Protein AF-A0A2W7B6B1-F1 (afdb_monomer_lite)

Radius of gyration: 23.16 Å; chains: 1; bounding box: 54×41×72 Å

Secondary structure (DSSP, 8-state):
------SS-----TT--S-GGGSTTTHHHHHHHHHHHHHHHHHT-HHHHHHHHGGGGGSHHHHHHHHHHHTT--TTSPEEEEE-GGGTTT-SEEEETTTTEEEEETHHHH--SS-TTSTTSHHHHHHHHHHHHHHHTSSSPPSS-HHHHHHHHHTTPPPPHHHHHHHTT----EEEEETTEEEEEB---PPEEEEEEEE---B---TTSPPB-EEEEEEEES--SS-EEEE----SSSPBTTTB----SEEEEPTT--EEEEEE-B---SS----

Foldseek 3Di:
DDPPPPDADLQDAPDPPDDPVLQPPPLVVVLSVLLLVLLLVVLVDLVLLCVLQNPLSPDPLVPVSSVCSVVSRPNPFFHEYEDEPVQAPQFQWWAFLVRRYIYGHCCLRNDPPDRLNDCLGVSVRSQLNRQQSSQSVRDPHQAFRSSNSSSCVSRPFDDDPVLVVNRNHDDQWDWGADPNDTTITRGHHDKDKDKDFPFPPFDDDPPPDDGDWTKIKIFTDDALRAKDKDFADDDDPDDAVPQWDHWPRMWMRHRVGGITMDITTGDDDDDDDDD

Structure (mmCIF, N/CA/C/O backbone):
data_AF-A0A2W7B6B1-F1
#
_entry.id   AF-A0A2W7B6B1-F1
#
loop_
_atom_site.group_PDB
_atom_site.id
_atom_site.type_symbol
_atom_site.label_atom_id
_atom_site.label_alt_id
_atom_site.label_comp_id
_atom_site.label_asym_id
_atom_site.label_entity_id
_atom_site.label_seq_id
_atom_site.pdbx_PDB_ins_code
_atom_site.Cartn_x
_atom_site.Cartn_y
_atom_site.Cartn_z
_atom_site.occupancy
_atom_site.B_iso_or_equiv
_atom_site.auth_seq_id
_atom_site.auth_comp_id
_atom_site.auth_asym_id
_atom_site.auth_atom_id
_atom_site.pdbx_PDB_model_num
ATOM 1 N N . MET A 1 1 ? 9.626 -24.835 28.326 1.00 37.31 1 MET A N 1
ATOM 2 C CA . MET A 1 1 ? 9.901 -23.692 29.218 1.00 37.31 1 MET A CA 1
ATOM 3 C C . MET A 1 1 ? 8.886 -22.628 28.869 1.00 37.31 1 MET A C 1
ATOM 5 O O . MET A 1 1 ? 8.686 -22.393 27.687 1.00 37.31 1 MET A O 1
ATOM 9 N N . SER A 1 2 ? 8.142 -22.154 29.865 1.00 33.75 2 SER A N 1
ATOM 10 C CA . SER A 1 2 ? 7.010 -21.241 29.710 1.00 33.75 2 SER A CA 1
ATOM 11 C C . SER A 1 2 ? 7.492 -19.877 29.235 1.00 33.75 2 SER A C 1
ATOM 13 O O . SER A 1 2 ? 8.264 -19.229 29.943 1.00 33.75 2 SER A O 1
ATOM 15 N N . ASP A 1 3 ? 7.040 -19.458 28.061 1.00 32.81 3 ASP A N 1
ATOM 16 C CA . ASP A 1 3 ? 7.319 -18.129 27.535 1.00 32.81 3 ASP A CA 1
ATOM 17 C C . ASP A 1 3 ? 6.313 -17.138 28.133 1.00 32.81 3 ASP A C 1
ATOM 19 O O . ASP A 1 3 ? 5.189 -16.973 27.664 1.00 32.81 3 ASP A O 1
ATOM 23 N N . SER A 1 4 ? 6.686 -16.583 29.285 1.00 35.66 4 SER A N 1
ATOM 24 C CA . SER A 1 4 ? 5.900 -15.619 30.052 1.00 35.66 4 SER A CA 1
ATOM 25 C C . SER A 1 4 ? 6.414 -14.193 29.844 1.00 35.66 4 SER A C 1
ATOM 27 O O . SER A 1 4 ? 6.623 -13.464 30.814 1.00 35.66 4 SER A O 1
ATOM 29 N N . GLN A 1 5 ? 6.624 -13.785 28.592 1.00 33.25 5 GLN A N 1
ATOM 30 C CA . GLN A 1 5 ? 6.814 -12.376 28.234 1.00 33.25 5 GLN A CA 1
ATOM 31 C C . GLN A 1 5 ? 5.679 -11.873 27.343 1.00 33.25 5 GLN A C 1
ATOM 33 O O . GLN A 1 5 ? 5.887 -11.228 26.326 1.00 33.25 5 GLN A O 1
ATOM 38 N N . ASN A 1 6 ? 4.445 -12.145 27.770 1.00 38.94 6 ASN A N 1
ATOM 39 C CA . ASN A 1 6 ? 3.273 -11.439 27.278 1.00 38.94 6 ASN A CA 1
ATOM 40 C C . ASN A 1 6 ? 2.938 -10.317 28.269 1.00 38.94 6 ASN A C 1
ATOM 42 O O . ASN A 1 6 ? 2.118 -10.476 29.172 1.00 38.94 6 ASN A O 1
ATOM 46 N N . ALA A 1 7 ? 3.658 -9.204 28.155 1.00 32.34 7 ALA A N 1
ATOM 47 C CA . ALA A 1 7 ? 3.369 -7.974 28.879 1.00 32.34 7 ALA A CA 1
ATOM 48 C C . ALA A 1 7 ? 3.138 -6.860 27.848 1.00 32.34 7 ALA A C 1
ATOM 50 O O . ALA A 1 7 ? 4.051 -6.101 27.540 1.00 32.34 7 ALA A O 1
ATOM 51 N N . GLY A 1 8 ? 1.919 -6.808 27.292 1.00 30.42 8 GLY A N 1
ATOM 52 C CA . GLY A 1 8 ? 1.402 -5.627 26.584 1.00 30.42 8 GLY A CA 1
ATOM 53 C C . GLY A 1 8 ? 0.783 -5.828 25.194 1.00 30.42 8 GLY A C 1
ATOM 54 O O . GLY A 1 8 ? 0.269 -4.861 24.641 1.00 30.42 8 GLY A O 1
ATOM 55 N N . SER A 1 9 ? 0.793 -7.030 24.606 1.00 44.47 9 SER A N 1
ATOM 56 C CA . SER A 1 9 ? 0.240 -7.234 23.255 1.00 44.47 9 SER A CA 1
ATOM 57 C C . SER A 1 9 ? -1.249 -7.616 23.296 1.00 44.47 9 SER A C 1
ATOM 59 O O . SER A 1 9 ? -1.597 -8.685 23.782 1.00 44.47 9 SER A O 1
ATOM 61 N N . ASN A 1 10 ? -2.137 -6.740 22.811 1.00 49.50 10 ASN A N 1
ATOM 62 C CA . ASN A 1 10 ? -3.578 -7.023 22.668 1.00 49.50 10 ASN A CA 1
ATOM 63 C C . ASN A 1 10 ? -4.013 -7.314 21.223 1.00 49.50 10 ASN A C 1
ATOM 65 O O . ASN A 1 10 ? -5.202 -7.440 20.956 1.00 49.50 10 ASN A O 1
ATOM 69 N N . PHE A 1 11 ? -3.076 -7.487 20.290 1.00 45.59 11 PHE A N 1
ATOM 70 C CA . PHE A 1 11 ? -3.407 -8.161 19.039 1.00 45.59 11 PHE A CA 1
ATOM 71 C C . PHE A 1 11 ? -3.639 -9.643 19.342 1.00 45.59 11 PHE A C 1
ATOM 73 O O . PHE A 1 11 ? -2.692 -10.407 19.538 1.00 45.59 11 PHE A O 1
ATOM 80 N N . VAL A 1 12 ? -4.904 -10.048 19.430 1.00 44.56 12 VAL A N 1
ATOM 81 C CA . VAL A 1 12 ? -5.263 -11.459 19.588 1.00 44.56 12 VAL A CA 1
ATOM 82 C C . VAL A 1 12 ? -5.127 -12.131 18.224 1.00 44.56 12 VAL A C 1
ATOM 84 O O . VAL A 1 12 ? -5.937 -11.913 17.323 1.00 44.56 12 VAL A O 1
ATOM 87 N N . LEU A 1 13 ? -4.066 -12.922 18.067 1.00 47.12 13 LEU A N 1
ATOM 88 C CA . LEU A 1 13 ? -3.851 -13.792 16.911 1.00 47.12 13 LEU A CA 1
ATOM 89 C C . LEU A 1 13 ? -4.681 -15.066 17.085 1.00 47.12 13 LEU A C 1
ATOM 91 O O . LEU A 1 13 ? -4.160 -16.110 17.482 1.00 47.12 13 LEU A O 1
ATOM 95 N N . ASP A 1 14 ? -5.975 -14.991 16.802 1.00 42.31 14 ASP A N 1
ATOM 96 C CA . ASP A 1 14 ? -6.794 -16.196 16.717 1.00 42.31 14 ASP A CA 1
ATOM 97 C C . ASP A 1 14 ? -6.526 -16.912 15.379 1.00 42.31 14 ASP A C 1
ATOM 99 O O . ASP A 1 14 ? -6.470 -16.297 14.319 1.00 42.31 14 ASP A O 1
ATOM 103 N N . ASN A 1 15 ? -6.363 -18.239 15.414 1.00 38.75 15 ASN A N 1
ATOM 104 C CA . ASN A 1 15 ? -6.221 -19.118 14.238 1.00 38.75 15 ASN A CA 1
ATOM 105 C C . ASN A 1 15 ? -4.958 -18.970 13.359 1.00 38.75 15 ASN A C 1
ATOM 107 O O . ASN A 1 15 ? -4.999 -19.358 12.188 1.00 38.75 15 ASN A O 1
ATOM 111 N N . TYR A 1 16 ? -3.798 -18.545 13.880 1.00 42.47 16 TYR A N 1
ATOM 112 C CA . TYR A 1 16 ? -2.547 -18.860 13.171 1.00 42.47 16 TYR A CA 1
ATOM 113 C C . TYR A 1 16 ? -2.246 -20.365 13.282 1.00 42.47 16 TYR A C 1
ATOM 115 O O . TYR A 1 16 ? -1.628 -20.832 14.234 1.00 42.47 16 TYR A O 1
ATOM 123 N N . VAL A 1 17 ? -2.712 -21.138 12.298 1.00 41.91 17 VAL A N 1
ATOM 124 C CA . VAL A 1 17 ? -2.436 -22.584 12.166 1.00 41.91 17 VAL A CA 1
ATOM 125 C C . VAL A 1 17 ? -1.084 -22.858 11.485 1.00 41.91 17 VAL A C 1
ATOM 127 O O . VAL A 1 17 ? -0.709 -24.011 11.271 1.00 41.91 17 VAL A O 1
ATOM 130 N N . GLY A 1 18 ? -0.358 -21.801 11.108 1.00 47.41 18 GLY A N 1
ATOM 131 C CA . GLY A 1 18 ? 0.976 -21.893 10.530 1.00 47.41 18 GLY A CA 1
ATOM 132 C C . GLY A 1 18 ? 2.036 -22.208 11.584 1.00 47.41 18 GLY A C 1
ATOM 133 O O . GLY A 1 18 ? 1.871 -21.971 12.779 1.00 47.41 18 GLY A O 1
ATOM 134 N N . ASN A 1 19 ? 3.160 -22.762 11.143 1.00 40.09 19 ASN A N 1
ATOM 135 C CA . ASN A 1 19 ? 4.305 -22.944 12.019 1.00 40.09 19 ASN A CA 1
ATOM 136 C C . ASN A 1 19 ? 4.915 -21.569 12.318 1.00 40.09 19 ASN A C 1
ATOM 138 O O . ASN A 1 19 ? 5.349 -20.881 11.397 1.00 40.09 19 ASN A O 1
ATOM 142 N N . ALA A 1 20 ? 5.008 -21.182 13.592 1.00 40.12 20 ALA A N 1
ATOM 143 C CA . ALA A 1 20 ? 5.686 -19.945 13.977 1.00 40.12 20 ALA A CA 1
ATOM 144 C C . ALA A 1 20 ? 7.169 -19.903 13.533 1.00 40.12 20 ALA A C 1
ATOM 146 O O . ALA A 1 20 ? 7.797 -18.851 13.527 1.00 40.12 20 ALA A O 1
ATOM 147 N N . SER A 1 21 ? 7.726 -21.033 13.083 1.00 41.75 21 SER A N 1
ATOM 148 C CA . SER A 1 21 ? 9.034 -21.105 12.431 1.00 41.75 21 SER A CA 1
ATOM 149 C C . SER A 1 21 ? 9.110 -20.433 11.053 1.00 41.75 21 SER A C 1
ATOM 151 O O . SER A 1 21 ? 10.200 -20.384 10.491 1.00 41.75 21 SER A O 1
ATOM 153 N N . VAL A 1 22 ? 7.996 -19.984 10.460 1.00 45.59 22 VAL A N 1
ATOM 154 C CA . VAL A 1 22 ? 8.004 -19.229 9.190 1.00 45.59 22 VAL A CA 1
ATOM 155 C C . VAL A 1 22 ? 8.388 -17.754 9.419 1.00 45.59 22 VAL A C 1
ATOM 157 O O . VAL A 1 22 ? 8.809 -17.091 8.482 1.00 45.59 22 VAL A O 1
ATOM 160 N N . PHE A 1 23 ? 8.325 -17.258 10.662 1.00 51.28 23 PHE A N 1
ATOM 161 C CA . PHE A 1 23 ? 8.499 -15.841 11.028 1.00 51.28 23 PHE A CA 1
ATOM 162 C C . PHE A 1 23 ? 9.947 -15.369 11.251 1.00 51.28 23 PHE A C 1
ATOM 164 O O . PHE A 1 23 ? 10.163 -14.317 11.855 1.00 51.28 23 PHE A O 1
ATOM 171 N N . GLY A 1 24 ? 10.969 -16.159 10.898 1.00 49.91 24 GLY A N 1
ATOM 172 C CA . GLY A 1 24 ? 12.291 -15.944 11.503 1.00 49.91 24 GLY A CA 1
ATOM 173 C C . GLY A 1 24 ? 12.173 -15.859 13.039 1.00 49.91 24 GLY A C 1
ATOM 174 O O . GLY A 1 24 ? 11.179 -16.290 13.619 1.00 49.91 24 GLY A O 1
ATOM 175 N N . ALA A 1 25 ? 13.156 -15.309 13.741 1.00 42.41 25 ALA A N 1
ATOM 176 C CA . ALA A 1 25 ? 12.960 -14.977 15.154 1.00 42.41 25 ALA A CA 1
ATOM 177 C C . ALA A 1 25 ? 12.408 -13.543 15.264 1.00 42.41 25 ALA A C 1
ATOM 179 O O . ALA A 1 25 ? 13.008 -12.631 14.706 1.00 42.41 25 ALA A O 1
ATOM 180 N N . ASN A 1 26 ? 11.317 -13.345 16.014 1.00 53.81 26 ASN A N 1
ATOM 181 C CA . ASN A 1 26 ? 10.808 -12.047 16.502 1.00 53.81 26 ASN A CA 1
ATOM 182 C C . ASN A 1 26 ? 10.158 -11.060 15.504 1.00 53.81 26 ASN A C 1
ATOM 184 O O . ASN A 1 26 ? 9.777 -9.973 15.927 1.00 53.81 26 ASN A O 1
ATOM 188 N N . GLN A 1 27 ? 9.918 -11.421 14.238 1.00 67.31 27 GLN A N 1
ATOM 189 C CA . GLN A 1 27 ? 9.340 -10.479 13.260 1.00 67.31 27 GLN A CA 1
ATOM 190 C C . GLN A 1 27 ? 7.953 -9.942 13.644 1.00 67.31 27 GLN A C 1
ATOM 192 O O . GLN A 1 27 ? 7.670 -8.764 13.452 1.00 67.31 27 GLN A O 1
ATOM 197 N N . LEU A 1 28 ? 7.075 -10.786 14.190 1.00 69.00 28 LEU A N 1
ATOM 198 C CA . LEU A 1 28 ? 5.710 -10.371 14.513 1.00 69.00 28 LEU A CA 1
ATOM 199 C C . LEU A 1 28 ? 5.649 -9.365 15.680 1.00 69.00 28 LEU A C 1
ATOM 201 O O . LEU A 1 28 ? 5.042 -8.313 15.498 1.00 69.00 28 LEU A O 1
ATOM 205 N N . PRO A 1 29 ? 6.310 -9.601 16.831 1.00 70.25 29 PRO A N 1
ATOM 206 C CA . PRO A 1 29 ? 6.452 -8.583 17.874 1.00 70.25 29 PRO A CA 1
ATOM 207 C C . PRO A 1 29 ? 6.991 -7.234 17.377 1.00 70.25 29 PRO A C 1
ATOM 209 O O . PRO A 1 29 ? 6.455 -6.199 17.769 1.00 70.25 29 PRO A O 1
ATOM 212 N N . ASP A 1 30 ? 7.993 -7.234 16.493 1.00 75.19 30 ASP A N 1
ATOM 213 C CA . ASP A 1 30 ? 8.596 -6.001 15.968 1.00 75.19 30 ASP A CA 1
ATOM 214 C C . ASP A 1 30 ? 7.601 -5.196 15.113 1.00 75.19 30 ASP A C 1
ATOM 216 O O . ASP A 1 30 ? 7.463 -3.982 15.290 1.00 75.19 30 ASP A O 1
ATOM 220 N N . ILE A 1 31 ? 6.837 -5.872 14.245 1.00 78.44 31 ILE A N 1
ATOM 221 C CA . ILE A 1 31 ? 5.771 -5.249 13.441 1.00 78.44 31 ILE A CA 1
ATOM 222 C C . ILE A 1 31 ? 4.719 -4.622 14.351 1.00 78.44 31 ILE A C 1
ATOM 224 O O . ILE A 1 31 ? 4.367 -3.456 14.178 1.00 78.44 31 ILE A O 1
ATOM 228 N N . LEU A 1 32 ? 4.211 -5.387 15.321 1.00 80.25 32 LEU A N 1
ATOM 229 C CA . LEU A 1 32 ? 3.142 -4.916 16.198 1.00 80.25 32 LEU A CA 1
ATOM 230 C C . LEU A 1 32 ? 3.615 -3.749 17.070 1.00 80.25 32 LEU A C 1
ATOM 232 O O . LEU A 1 32 ? 2.873 -2.784 17.243 1.00 80.25 32 LEU A O 1
ATOM 236 N N . GLY A 1 33 ? 4.860 -3.791 17.555 1.00 83.06 33 GLY A N 1
ATOM 237 C CA . GLY A 1 33 ? 5.473 -2.687 18.289 1.00 83.06 33 GLY A CA 1
ATOM 238 C C . GLY A 1 33 ? 5.590 -1.415 17.446 1.00 83.06 33 GLY A C 1
ATOM 239 O O . GLY A 1 33 ? 5.272 -0.322 17.925 1.00 83.06 33 GLY A O 1
ATOM 240 N N . LEU A 1 34 ? 5.976 -1.536 16.171 1.00 86.88 34 LEU A N 1
ATOM 241 C CA . LEU A 1 34 ? 5.996 -0.393 15.261 1.00 86.88 34 LEU A CA 1
ATOM 242 C C . LEU A 1 34 ? 4.588 0.150 14.995 1.00 86.88 34 LEU A C 1
ATOM 244 O O . LEU A 1 34 ? 4.392 1.362 15.084 1.00 86.88 34 LEU A O 1
ATOM 248 N N . VAL A 1 35 ? 3.613 -0.715 14.698 1.00 91.44 35 VAL A N 1
ATOM 249 C CA . VAL A 1 35 ? 2.216 -0.309 14.468 1.00 91.44 35 VAL A CA 1
ATOM 250 C C . VAL A 1 35 ? 1.688 0.450 15.682 1.00 91.44 35 VAL A C 1
ATOM 252 O O . VAL A 1 35 ? 1.210 1.569 15.537 1.00 91.44 35 VAL A O 1
ATOM 255 N N . GLN A 1 36 ? 1.865 -0.083 16.891 1.00 91.81 36 GLN A N 1
ATOM 256 C CA . GLN A 1 36 ? 1.482 0.594 18.133 1.00 91.81 36 GLN A CA 1
ATOM 257 C C . GLN A 1 36 ? 2.154 1.965 18.277 1.00 91.81 36 GLN A C 1
ATOM 259 O O . GLN A 1 36 ? 1.480 2.959 18.550 1.00 91.81 36 GLN A O 1
ATOM 264 N N . SER A 1 37 ? 3.463 2.057 18.023 1.00 92.94 37 SER A N 1
ATOM 265 C CA . SER A 1 37 ? 4.177 3.339 18.051 1.00 92.94 37 SER A CA 1
ATOM 266 C C . SER A 1 37 ? 3.603 4.342 17.046 1.00 92.94 37 SER A C 1
ATOM 268 O O . SER A 1 37 ? 3.430 5.520 17.365 1.00 92.94 37 SER A O 1
ATOM 270 N N . LYS A 1 38 ? 3.267 3.882 15.838 1.00 94.94 38 LYS A N 1
ATOM 271 C CA . LYS A 1 38 ? 2.667 4.697 14.779 1.00 94.94 38 LYS A CA 1
ATOM 272 C C . LYS A 1 38 ? 1.253 5.157 15.125 1.00 94.94 38 LYS A C 1
ATOM 274 O O . LYS A 1 38 ? 0.958 6.338 14.963 1.00 94.94 38 LYS A O 1
ATOM 279 N N . LEU A 1 39 ? 0.415 4.278 15.668 1.00 96.50 39 LEU A N 1
ATOM 280 C CA . LEU A 1 39 ? -0.932 4.620 16.130 1.00 96.50 39 LEU A CA 1
ATOM 281 C C . LEU A 1 39 ? -0.897 5.604 17.309 1.00 96.50 39 LEU A C 1
ATOM 283 O O . LEU A 1 39 ? -1.674 6.556 17.331 1.00 96.50 39 LEU A O 1
ATOM 287 N N . GLN A 1 40 ? 0.042 5.448 18.248 1.00 95.75 40 GLN A N 1
ATOM 288 C CA . GLN A 1 40 ? 0.247 6.408 19.340 1.00 95.75 40 GLN A CA 1
ATOM 289 C C . GLN A 1 40 ? 0.678 7.786 18.824 1.00 95.75 40 GLN A C 1
ATOM 291 O O . GLN A 1 40 ? 0.158 8.806 19.277 1.00 95.75 40 GLN A O 1
ATOM 296 N N . GLN A 1 41 ? 1.597 7.832 17.853 1.00 94.31 41 GLN A N 1
ATOM 297 C CA . GLN A 1 41 ? 1.994 9.082 17.193 1.00 94.31 41 GLN A CA 1
ATOM 298 C C . GLN A 1 41 ? 0.809 9.730 16.465 1.00 94.31 41 GLN A C 1
ATOM 300 O O . GLN A 1 41 ? 0.589 10.932 16.605 1.00 94.31 41 GLN A O 1
ATOM 305 N N . ALA A 1 42 ? 0.016 8.938 15.737 1.00 96.38 42 ALA A N 1
ATOM 306 C CA . ALA A 1 42 ? -1.182 9.412 15.054 1.00 96.38 42 ALA A CA 1
ATOM 307 C C . ALA A 1 42 ? -2.194 9.991 16.049 1.00 96.38 42 ALA A C 1
ATOM 309 O O . ALA A 1 42 ? -2.712 11.084 15.833 1.00 96.38 42 ALA A O 1
ATOM 310 N N . ALA A 1 43 ? -2.435 9.306 17.171 1.00 96.38 43 ALA A N 1
ATOM 311 C CA . ALA A 1 43 ? -3.383 9.722 18.202 1.00 96.38 43 ALA A CA 1
ATOM 312 C C . ALA A 1 43 ? -3.092 11.127 18.756 1.00 96.38 43 ALA A C 1
ATOM 314 O O . ALA A 1 43 ? -4.028 11.883 19.041 1.00 96.38 43 ALA A O 1
ATOM 315 N N . ALA A 1 44 ? -1.818 11.523 18.809 1.00 93.56 44 ALA A N 1
ATOM 316 C CA . ALA A 1 44 ? -1.390 12.864 19.199 1.00 93.56 44 ALA A CA 1
ATOM 317 C C . ALA A 1 44 ? -1.698 13.963 18.155 1.00 93.56 44 ALA A C 1
ATOM 319 O O . ALA A 1 44 ? -1.554 15.144 18.467 1.00 93.56 44 ALA A O 1
ATOM 320 N N . SER A 1 45 ? -2.155 13.607 16.950 1.00 95.00 45 SER A N 1
ATOM 321 C CA . SER A 1 45 ? -2.453 14.521 15.840 1.00 95.00 45 SER A CA 1
ATOM 322 C C . SER A 1 45 ? -3.952 14.531 15.491 1.00 95.00 45 SER A C 1
ATOM 324 O O . SER A 1 45 ? -4.399 13.729 14.671 1.00 95.00 45 SER A O 1
ATOM 326 N N . PRO A 1 46 ? -4.770 15.429 16.080 1.00 94.12 46 PRO A N 1
ATOM 327 C CA . PRO A 1 46 ? -6.185 15.558 15.717 1.00 94.12 46 PRO A CA 1
ATOM 328 C C . PRO A 1 46 ? -6.400 15.859 14.227 1.00 94.12 46 PRO A C 1
ATOM 330 O O . PRO A 1 46 ? -7.332 15.336 13.621 1.00 94.12 46 PRO A O 1
ATOM 333 N N . ASP A 1 47 ? -5.510 16.661 13.636 1.00 95.31 47 ASP A N 1
ATOM 334 C CA . ASP A 1 47 ? -5.590 17.082 12.235 1.00 95.31 47 ASP A CA 1
ATOM 335 C C . ASP A 1 47 ? -5.453 15.904 11.266 1.00 95.31 47 ASP A C 1
ATOM 337 O O . ASP A 1 47 ? -5.988 15.953 10.160 1.00 95.31 47 ASP A O 1
ATOM 341 N N . LEU A 1 48 ? -4.758 14.831 11.662 1.00 96.06 48 LEU A N 1
ATOM 342 C CA . LEU A 1 48 ? -4.672 13.609 10.863 1.00 96.06 48 LEU A CA 1
ATOM 343 C C . LEU A 1 48 ? -6.047 12.950 10.746 1.00 96.06 48 LEU A C 1
ATOM 345 O O . LEU A 1 48 ? -6.509 12.682 9.643 1.00 96.06 48 LEU A O 1
ATOM 349 N N . PHE A 1 49 ? -6.737 12.762 11.870 1.00 96.56 49 PHE A N 1
ATOM 350 C CA . PHE A 1 49 ? -8.072 12.164 11.880 1.00 96.56 49 PHE A CA 1
ATOM 351 C C . PHE A 1 49 ? -9.086 13.046 11.154 1.00 96.56 49 PHE A C 1
ATOM 353 O O . PHE A 1 49 ? -9.922 12.522 10.430 1.00 96.56 49 PHE A O 1
ATOM 360 N N . ALA A 1 50 ? -8.998 14.371 11.297 1.00 96.00 50 ALA A N 1
ATOM 361 C CA . ALA A 1 50 ? -9.866 15.297 10.569 1.00 96.00 50 ALA A CA 1
ATOM 362 C C . ALA A 1 50 ? -9.639 15.247 9.048 1.00 96.00 50 ALA A C 1
ATOM 364 O O . ALA A 1 50 ? -10.589 15.392 8.284 1.00 96.00 50 ALA A O 1
ATOM 365 N N . GLN A 1 51 ? -8.400 15.028 8.593 1.00 95.06 51 GLN A N 1
ATOM 366 C CA . GLN A 1 51 ? -8.112 14.839 7.169 1.00 95.06 51 GLN A CA 1
ATOM 367 C C . GLN A 1 51 ? -8.701 13.536 6.633 1.00 95.06 51 GLN A C 1
ATOM 369 O O . GLN A 1 51 ? -9.279 13.555 5.550 1.00 95.06 51 GLN A O 1
ATOM 374 N N . VAL A 1 52 ? -8.561 12.443 7.385 1.00 95.19 52 VAL A N 1
ATOM 375 C CA . VAL A 1 52 ? -9.009 11.110 6.964 1.00 95.19 52 VAL A CA 1
ATOM 376 C C . VAL A 1 52 ? -10.532 10.984 7.050 1.00 95.19 52 VAL A C 1
ATOM 378 O O . VAL A 1 52 ? -11.176 10.647 6.069 1.00 95.19 52 VAL A O 1
ATOM 381 N N . PHE A 1 53 ? -11.122 11.330 8.195 1.00 95.31 53 PHE A N 1
ATOM 382 C CA . PHE A 1 53 ? -12.527 11.049 8.512 1.00 95.31 53 PHE A CA 1
ATOM 383 C C . PHE A 1 53 ? -13.452 12.276 8.456 1.00 95.31 53 PHE A C 1
ATOM 385 O O . PHE A 1 53 ? -14.651 12.172 8.734 1.00 95.31 53 PHE A O 1
ATOM 392 N N . GLY A 1 54 ? -12.921 13.470 8.176 1.00 94.31 54 GLY A N 1
ATOM 393 C CA . GLY A 1 54 ? -13.696 14.711 8.215 1.00 94.31 54 GLY A CA 1
ATOM 394 C C . GLY A 1 54 ? -14.340 14.948 9.585 1.00 94.31 54 GLY A C 1
ATOM 395 O O . GLY A 1 54 ? -13.693 14.832 10.628 1.00 94.31 54 GLY A O 1
ATOM 396 N N . ASP A 1 55 ? -15.641 15.245 9.595 1.00 93.25 55 ASP A N 1
ATOM 397 C CA . ASP A 1 55 ? -16.396 15.510 10.826 1.00 93.25 55 ASP A CA 1
ATOM 398 C C . ASP A 1 55 ? -16.473 14.290 11.762 1.00 93.25 55 ASP A C 1
ATOM 400 O O . ASP A 1 55 ? -16.572 14.466 12.983 1.00 93.25 55 ASP A O 1
ATOM 404 N N . LYS A 1 56 ? -16.362 13.059 11.230 1.00 94.44 56 LYS A N 1
ATOM 405 C CA . LYS A 1 56 ? -16.391 11.826 12.038 1.00 94.44 56 LYS A CA 1
ATOM 406 C C . LYS A 1 56 ? -15.208 11.741 13.010 1.00 94.44 56 LYS A C 1
ATOM 408 O O . LYS A 1 56 ? -15.321 11.105 14.060 1.00 94.44 56 LYS A O 1
ATOM 413 N N . ALA A 1 57 ? -14.124 12.479 12.750 1.00 95.12 57 ALA A N 1
ATOM 414 C CA . ALA A 1 57 ? -12.995 12.630 13.668 1.00 95.12 57 ALA A CA 1
ATOM 415 C C . ALA A 1 57 ? -13.392 13.187 15.050 1.00 95.12 57 ALA A C 1
ATOM 417 O O . ALA A 1 57 ? -12.684 12.981 16.038 1.00 95.12 57 ALA A O 1
ATOM 418 N N . ASN A 1 58 ? -14.526 13.890 15.140 1.00 94.25 58 ASN A N 1
ATOM 419 C CA . ASN A 1 58 ? -15.026 14.494 16.376 1.00 94.25 58 ASN A CA 1
ATOM 420 C C . ASN A 1 58 ? -16.002 13.594 17.150 1.00 94.25 58 ASN A C 1
ATOM 422 O O . ASN A 1 58 ? -16.496 13.998 18.205 1.00 94.25 58 ASN A O 1
ATOM 426 N N . THR A 1 59 ? -16.296 12.388 16.658 1.00 96.06 59 THR A N 1
ATOM 427 C CA . THR A 1 59 ? -17.154 11.437 17.376 1.00 96.06 59 THR A CA 1
ATOM 428 C C . THR A 1 59 ? -16.519 11.023 18.706 1.00 96.06 59 THR A C 1
ATOM 430 O O . THR A 1 59 ? -15.295 10.960 18.850 1.00 96.06 59 THR A O 1
ATOM 433 N N . ALA A 1 60 ? -17.357 10.719 19.702 1.00 95.88 60 ALA A N 1
ATOM 434 C CA . ALA A 1 60 ? -16.888 10.284 21.020 1.00 95.88 60 ALA A CA 1
ATOM 435 C C . ALA A 1 60 ? -15.998 9.031 20.936 1.00 95.88 60 ALA A C 1
ATOM 437 O O . ALA A 1 60 ? -15.081 8.872 21.736 1.00 95.88 60 ALA A O 1
ATOM 438 N N . GLU A 1 61 ? -16.251 8.181 19.944 1.00 95.12 61 GLU A N 1
ATOM 439 C CA . GLU A 1 61 ? -15.506 6.957 19.683 1.00 95.12 61 GLU A CA 1
ATOM 440 C C . GLU A 1 61 ? -14.075 7.225 19.203 1.00 95.12 61 GLU A C 1
ATOM 442 O O . GLU A 1 61 ? -13.140 6.745 19.845 1.00 95.12 61 GLU A O 1
ATOM 447 N N . ILE A 1 62 ? -13.870 8.074 18.181 1.00 95.38 62 ILE A N 1
ATOM 448 C CA . ILE A 1 62 ? -12.515 8.489 17.767 1.00 95.38 62 ILE A CA 1
ATOM 449 C C . ILE A 1 62 ? -11.779 9.168 18.926 1.00 95.38 62 ILE A C 1
ATOM 451 O O . ILE A 1 62 ? -10.604 8.892 19.169 1.00 95.38 62 ILE A O 1
ATOM 455 N N . GLN A 1 63 ? -12.447 10.051 19.672 1.00 95.81 63 GLN A N 1
ATOM 456 C CA . GLN A 1 63 ? -11.807 10.775 20.776 1.00 95.81 63 GLN A CA 1
ATOM 457 C C . GLN A 1 63 ? -11.404 9.839 21.930 1.00 95.81 63 GLN A C 1
ATOM 459 O O . GLN A 1 63 ? -10.327 10.009 22.510 1.00 95.81 63 GLN A O 1
ATOM 464 N N . ALA A 1 64 ? -12.221 8.827 22.237 1.00 96.12 64 ALA A N 1
ATOM 465 C CA . ALA A 1 64 ? -11.885 7.793 23.212 1.00 96.12 64 ALA A CA 1
ATOM 466 C C . ALA A 1 64 ? -10.700 6.939 22.737 1.00 96.12 64 ALA A C 1
ATOM 468 O O . ALA A 1 64 ? -9.729 6.794 23.483 1.00 96.12 64 ALA A O 1
ATOM 469 N N . MET A 1 65 ? -10.738 6.473 21.484 1.00 95.75 65 MET A N 1
ATOM 470 C CA . MET A 1 65 ? -9.674 5.669 20.877 1.00 95.75 65 MET A CA 1
ATOM 471 C C . MET A 1 65 ? -8.335 6.410 20.901 1.00 95.75 65 MET A C 1
ATOM 473 O O . MET A 1 65 ? -7.327 5.901 21.386 1.00 95.75 65 MET A O 1
ATOM 477 N N . ARG A 1 66 ? -8.331 7.677 20.472 1.00 96.25 66 ARG A N 1
ATOM 478 C CA . ARG A 1 66 ? -7.136 8.529 20.505 1.00 96.25 66 ARG A CA 1
ATOM 479 C C . ARG A 1 66 ? -6.613 8.735 21.923 1.00 96.25 66 ARG A C 1
ATOM 481 O O . ARG A 1 66 ? -5.401 8.726 22.132 1.00 96.25 66 ARG A O 1
ATOM 488 N N . SER A 1 67 ? -7.496 8.907 22.904 1.00 96.44 67 SER A N 1
ATOM 489 C CA . SER A 1 67 ? -7.090 9.058 24.308 1.00 96.44 67 SER A CA 1
ATOM 490 C C . SER A 1 67 ? -6.405 7.794 24.840 1.00 96.44 67 SER A C 1
ATOM 492 O O . SER A 1 67 ? -5.395 7.901 25.532 1.00 96.44 67 SER A O 1
ATOM 494 N N . GLN A 1 68 ? -6.907 6.610 24.475 1.00 95.00 68 GLN A N 1
ATOM 495 C CA . GLN A 1 68 ? -6.333 5.308 24.836 1.00 95.00 68 GLN A CA 1
ATOM 496 C C . GLN A 1 68 ? -4.981 5.076 24.150 1.00 95.00 68 GLN A C 1
ATOM 498 O O . GLN A 1 68 ? -3.971 4.857 24.822 1.00 95.00 68 GLN A O 1
ATOM 503 N N . TRP A 1 69 ? -4.918 5.247 22.828 1.00 95.38 69 TRP A N 1
ATOM 504 C CA . TRP A 1 69 ? -3.686 5.051 22.059 1.00 95.38 69 TRP A CA 1
ATOM 505 C C . TRP A 1 69 ? -2.579 6.016 22.492 1.00 95.38 69 TRP A C 1
ATOM 507 O O . TRP A 1 69 ? -1.415 5.628 22.561 1.00 95.38 69 TRP A O 1
ATOM 517 N N . SER A 1 70 ? -2.928 7.254 22.865 1.00 95.38 70 SER A N 1
ATOM 518 C CA . SER A 1 70 ? -1.962 8.250 23.357 1.00 95.38 70 SER A CA 1
ATOM 519 C C . SER A 1 70 ? -1.224 7.790 24.617 1.00 95.38 70 SER A C 1
ATOM 521 O O . SER A 1 70 ? -0.061 8.147 24.807 1.00 95.38 70 SER A O 1
ATOM 523 N N . VAL A 1 71 ? -1.863 6.973 25.460 1.00 93.62 71 VAL A N 1
ATOM 524 C CA . VAL A 1 71 ? -1.261 6.413 26.684 1.00 93.62 71 VAL A CA 1
ATOM 525 C C . VAL A 1 71 ? -0.764 4.974 26.510 1.00 93.62 71 VAL A C 1
ATOM 527 O O . VAL A 1 71 ? -0.348 4.354 27.487 1.00 93.62 71 VAL A O 1
ATOM 530 N N . GLY A 1 72 ? -0.767 4.453 25.280 1.00 90.31 72 GLY A N 1
ATOM 531 C CA . GLY A 1 72 ? -0.307 3.102 24.960 1.00 90.31 72 GLY A CA 1
ATOM 532 C C . GLY A 1 72 ? -1.310 1.994 25.293 1.00 90.31 72 GLY A C 1
ATOM 533 O O . GLY A 1 72 ? -0.918 0.831 25.369 1.00 90.31 72 GLY A O 1
ATOM 534 N N . ASP A 1 73 ? -2.585 2.328 25.508 1.00 90.81 73 ASP A N 1
ATOM 535 C CA . ASP A 1 73 ? -3.650 1.329 25.586 1.00 90.81 73 ASP A CA 1
ATOM 536 C C . ASP A 1 73 ? -4.162 1.023 24.177 1.00 90.81 73 ASP A C 1
ATOM 538 O O . ASP A 1 73 ? -4.739 1.883 23.519 1.00 90.81 73 ASP A O 1
ATOM 542 N N . PHE A 1 74 ? -3.930 -0.211 23.732 1.00 91.06 74 PHE A N 1
ATOM 543 C CA . PHE A 1 74 ? -4.349 -0.735 22.431 1.00 91.06 74 PHE A CA 1
ATOM 544 C C . PHE A 1 74 ? -5.266 -1.959 22.571 1.00 91.06 74 PHE A C 1
ATOM 546 O O . PHE A 1 74 ? -5.353 -2.777 21.658 1.00 91.06 74 PHE A O 1
ATOM 553 N N . SER A 1 75 ? -5.919 -2.136 23.727 1.00 87.12 75 SER A N 1
ATOM 554 C CA . SER A 1 75 ? -6.860 -3.244 23.985 1.00 87.12 75 SER A CA 1
ATOM 555 C C . SER A 1 75 ? -8.085 -3.288 23.071 1.00 87.12 75 SER A C 1
ATOM 557 O O . SER A 1 75 ? -8.828 -4.264 23.074 1.00 87.12 75 SER A O 1
ATOM 559 N N . GLN A 1 76 ? -8.281 -2.238 22.290 1.00 88.44 76 GLN A N 1
ATOM 560 C CA . GLN A 1 76 ? -9.429 -2.000 21.441 1.00 88.44 76 GLN A CA 1
ATOM 561 C C . GLN A 1 76 ? -9.181 -2.438 19.997 1.00 88.44 76 GLN A C 1
ATOM 563 O O . GLN A 1 76 ? -10.148 -2.522 19.252 1.00 88.44 76 GLN A O 1
ATOM 568 N N . LEU A 1 77 ? -7.924 -2.681 19.599 1.00 88.94 77 LEU A N 1
ATOM 569 C CA . LEU A 1 77 ? -7.571 -3.021 18.218 1.00 88.94 77 LEU A CA 1
ATOM 570 C C . LEU A 1 77 ? -8.272 -4.307 17.739 1.00 88.94 77 LEU A C 1
ATOM 572 O O . LEU A 1 77 ? -8.530 -5.200 18.552 1.00 88.94 77 LEU A O 1
ATOM 576 N N . PRO A 1 78 ? -8.574 -4.416 16.431 1.00 88.56 78 PRO A N 1
ATOM 577 C CA . PRO A 1 78 ? -9.269 -5.573 15.879 1.00 88.56 78 PRO A CA 1
ATOM 578 C C . PRO A 1 78 ? -8.427 -6.851 15.970 1.00 88.56 78 PRO A C 1
ATOM 580 O O . PRO A 1 78 ? -7.194 -6.821 16.051 1.00 88.56 78 PRO A O 1
ATOM 583 N N . SER A 1 79 ? -9.101 -8.001 15.906 1.00 85.50 79 SER A N 1
ATOM 584 C CA . SER A 1 79 ? -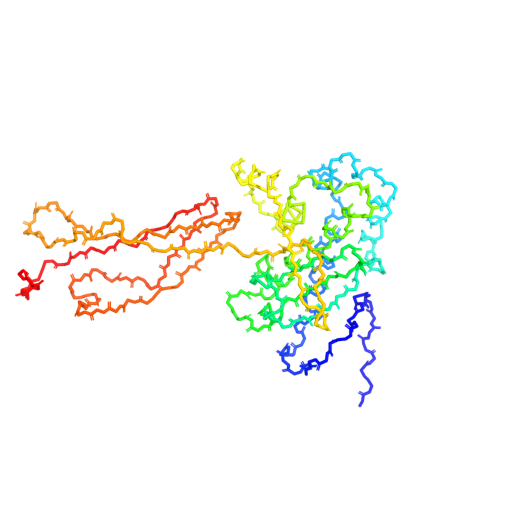8.431 -9.294 15.755 1.00 85.50 79 SER A CA 1
ATOM 585 C C . SER A 1 79 ? -7.708 -9.364 14.411 1.00 85.50 79 SER A C 1
ATOM 587 O O . SER A 1 79 ? -8.234 -8.903 13.396 1.00 85.50 79 SER A O 1
ATOM 589 N N . ILE A 1 80 ? -6.529 -9.992 14.395 1.00 85.50 80 ILE A N 1
ATOM 590 C CA . ILE A 1 80 ? -5.778 -10.249 13.162 1.00 85.50 80 ILE A CA 1
ATOM 591 C C . ILE A 1 80 ? -5.791 -11.744 12.863 1.00 85.50 80 ILE A C 1
ATOM 593 O O . ILE A 1 80 ? -5.455 -12.557 13.724 1.00 85.50 80 ILE A O 1
ATOM 597 N N . GLN A 1 81 ? -6.086 -12.100 11.616 1.00 86.12 81 GLN A N 1
ATOM 598 C CA . GLN A 1 81 ? -5.891 -13.447 11.087 1.00 86.12 81 GLN A CA 1
ATOM 599 C C . GLN A 1 81 ? -4.968 -13.418 9.873 1.00 86.12 81 GLN A C 1
ATOM 601 O O . GLN A 1 81 ? -5.007 -12.501 9.064 1.00 86.12 81 GLN A O 1
ATOM 606 N N . ILE A 1 82 ? -4.146 -14.451 9.714 1.00 84.19 82 ILE A N 1
ATOM 607 C CA . ILE A 1 82 ? -3.286 -14.602 8.537 1.00 84.19 82 ILE A CA 1
ATOM 608 C C . ILE A 1 82 ? -3.906 -15.660 7.631 1.00 84.19 82 ILE A C 1
ATOM 610 O O . ILE A 1 82 ? -4.164 -16.776 8.087 1.00 84.19 82 ILE A O 1
ATOM 614 N N . LEU A 1 83 ? -4.100 -15.344 6.351 1.00 85.38 83 LEU A N 1
ATOM 615 C CA . LEU A 1 83 ? -4.552 -16.315 5.350 1.00 85.38 83 LEU A CA 1
ATOM 616 C C . LEU A 1 83 ? -3.500 -16.499 4.258 1.00 85.38 83 LEU A C 1
ATOM 618 O O . LEU A 1 83 ? -2.603 -15.678 4.066 1.00 85.38 83 LEU A O 1
ATOM 622 N N . SER A 1 84 ? -3.629 -17.593 3.508 1.00 86.25 84 SER A N 1
ATOM 623 C CA . SER A 1 84 ? -2.814 -17.795 2.314 1.00 86.25 84 SER A CA 1
ATOM 624 C C . SER A 1 84 ? -3.093 -16.707 1.286 1.00 86.25 84 SER A C 1
ATOM 626 O O . SER A 1 84 ? -4.254 -16.394 1.038 1.00 86.25 84 SER A O 1
ATOM 628 N N . ALA A 1 85 ? -2.058 -16.205 0.616 1.00 86.44 85 ALA A N 1
ATOM 629 C CA . ALA A 1 85 ? -2.199 -15.244 -0.480 1.00 86.44 85 ALA A CA 1
ATOM 630 C C . ALA A 1 85 ? -3.169 -15.686 -1.593 1.00 86.44 85 ALA A C 1
ATOM 632 O O . ALA A 1 85 ? -3.805 -14.853 -2.234 1.00 86.44 85 ALA A O 1
ATOM 633 N N . ALA A 1 86 ? -3.342 -16.999 -1.787 1.00 89.56 86 ALA A N 1
ATOM 634 C CA . ALA A 1 86 ? -4.329 -17.551 -2.716 1.00 89.56 86 ALA A CA 1
ATOM 635 C C . ALA A 1 86 ? -5.781 -17.154 -2.373 1.00 89.56 86 ALA A C 1
ATOM 637 O O . ALA A 1 86 ? -6.645 -17.179 -3.244 1.00 89.56 86 ALA A O 1
ATOM 638 N N . ASN A 1 87 ? -6.041 -16.761 -1.123 1.00 91.19 87 ASN A N 1
ATOM 639 C CA . ASN A 1 87 ? -7.348 -16.335 -0.634 1.00 91.19 87 ASN A CA 1
ATOM 640 C C . ASN A 1 87 ? -7.565 -14.813 -0.706 1.00 91.19 87 ASN A C 1
ATOM 642 O O . ASN A 1 87 ? -8.631 -14.364 -0.294 1.00 91.19 87 ASN A O 1
ATOM 646 N N . PHE A 1 88 ? -6.585 -14.039 -1.192 1.00 87.19 88 PHE A N 1
ATOM 647 C CA . PHE A 1 88 ? -6.584 -12.569 -1.137 1.00 87.19 88 PHE A CA 1
ATOM 648 C C . PHE A 1 88 ? -6.792 -11.861 -2.479 1.00 87.19 88 PHE A C 1
ATOM 650 O O . PHE A 1 88 ? -6.757 -10.640 -2.521 1.00 87.19 88 PHE A O 1
ATOM 657 N N . ASN A 1 89 ? -6.972 -12.579 -3.591 1.00 83.88 89 ASN A N 1
ATOM 658 C CA . ASN A 1 89 ? -7.148 -11.951 -4.911 1.00 83.88 89 ASN A CA 1
ATOM 659 C C . ASN A 1 89 ? -6.090 -10.856 -5.227 1.00 83.88 89 ASN A C 1
ATOM 661 O O . ASN A 1 89 ? -6.407 -9.816 -5.796 1.00 83.88 89 ASN A O 1
ATOM 665 N N . ASN A 1 90 ? -4.824 -11.108 -4.863 1.00 83.44 90 ASN A N 1
ATOM 666 C CA . ASN A 1 90 ? -3.660 -10.204 -4.961 1.00 83.44 90 ASN A CA 1
ATOM 667 C C . ASN A 1 90 ? -3.562 -9.060 -3.931 1.00 83.44 90 ASN A C 1
ATOM 669 O O . ASN A 1 90 ? -2.577 -8.322 -3.968 1.00 83.44 90 ASN A O 1
ATOM 673 N N . ALA A 1 91 ? -4.502 -8.934 -2.995 1.00 90.12 91 ALA A N 1
ATOM 674 C CA . ALA A 1 91 ? -4.365 -8.023 -1.863 1.00 90.12 91 ALA A CA 1
ATOM 675 C C . ALA A 1 91 ? -3.327 -8.520 -0.837 1.00 90.12 91 ALA A C 1
ATOM 677 O O . ALA A 1 91 ? -2.985 -9.709 -0.759 1.00 90.12 91 ALA A O 1
ATOM 678 N N . LEU A 1 92 ? -2.799 -7.585 -0.052 1.00 89.38 92 LEU A N 1
ATOM 679 C CA . LEU A 1 92 ? -1.858 -7.846 1.034 1.00 89.38 92 LEU A CA 1
ATOM 680 C C . LEU A 1 92 ? -2.527 -7.794 2.406 1.00 89.38 92 LEU A C 1
ATOM 682 O O . LEU A 1 92 ? -2.131 -8.549 3.296 1.00 89.38 92 LEU A O 1
ATOM 686 N N . GLY A 1 93 ? -3.532 -6.942 2.560 1.00 92.69 93 GLY A N 1
ATOM 687 C CA . GLY A 1 93 ? -4.399 -6.859 3.726 1.00 92.69 93 GLY A CA 1
ATOM 688 C C . GLY A 1 93 ? -5.854 -6.854 3.303 1.00 92.69 93 GLY A C 1
ATOM 689 O O . GLY A 1 93 ? -6.157 -6.741 2.113 1.00 92.69 93 GLY A O 1
ATOM 690 N N . ALA A 1 94 ? -6.729 -7.069 4.276 1.00 95.44 94 ALA A N 1
ATOM 691 C CA . ALA A 1 94 ? -8.142 -6.816 4.110 1.00 95.44 94 ALA A CA 1
ATOM 692 C C . ALA A 1 94 ? -8.847 -6.604 5.455 1.00 95.44 94 ALA A C 1
ATOM 694 O O . ALA A 1 94 ? -8.610 -7.367 6.396 1.00 95.44 94 ALA A O 1
ATOM 695 N N . TYR A 1 95 ? -9.784 -5.666 5.527 1.00 96.75 95 TYR A N 1
ATOM 696 C CA . TYR A 1 95 ? -10.659 -5.460 6.675 1.00 96.75 95 TYR A CA 1
ATOM 697 C C . TYR A 1 95 ? -12.068 -5.968 6.373 1.00 96.75 95 TYR A C 1
ATOM 699 O O . TYR A 1 95 ? -12.693 -5.588 5.386 1.00 96.75 95 TYR A O 1
ATOM 707 N N . ALA A 1 96 ? -12.598 -6.829 7.245 1.00 96.25 96 ALA A N 1
ATOM 708 C CA . ALA A 1 96 ? -13.966 -7.324 7.157 1.00 96.25 96 ALA A CA 1
ATOM 709 C C . ALA A 1 96 ? -14.861 -6.702 8.236 1.00 96.25 96 ALA A C 1
ATOM 711 O O . ALA A 1 96 ? -14.842 -7.134 9.392 1.00 96.25 96 ALA A O 1
ATOM 712 N N . SER A 1 97 ? -15.753 -5.792 7.841 1.00 94.56 97 SER A N 1
ATOM 713 C CA . SER A 1 97 ? -16.763 -5.207 8.742 1.00 94.56 97 SER A CA 1
ATOM 714 C C . SER A 1 97 ? -17.704 -6.255 9.352 1.00 94.56 97 SER A C 1
ATOM 716 O O . SER A 1 97 ? -18.070 -6.183 10.524 1.00 94.56 97 SER A O 1
ATOM 718 N N . SER A 1 98 ? -18.032 -7.311 8.595 1.00 94.88 98 SER A N 1
ATOM 719 C CA . SER A 1 98 ? -18.964 -8.369 9.027 1.00 94.88 98 SER A CA 1
ATOM 720 C C . SER A 1 98 ? -18.564 -9.101 10.316 1.00 94.88 98 SER A C 1
ATOM 722 O O . SER A 1 98 ? -19.428 -9.648 11.005 1.00 94.88 98 SER A O 1
ATOM 724 N N . ASN A 1 99 ? -17.271 -9.131 10.642 1.00 92.06 99 ASN A N 1
ATOM 725 C CA . ASN A 1 99 ? -16.736 -9.796 11.829 1.00 92.06 99 ASN A CA 1
ATOM 726 C C . ASN A 1 99 ? -15.623 -8.997 12.528 1.00 92.06 99 ASN A C 1
ATOM 728 O O . ASN A 1 99 ? -14.951 -9.546 13.401 1.00 92.06 99 ASN A O 1
ATOM 732 N N . GLN A 1 100 ? -15.431 -7.731 12.148 1.00 92.38 100 GLN A N 1
ATOM 733 C CA . GLN A 1 100 ? -14.429 -6.812 12.695 1.00 92.38 100 GLN A CA 1
ATOM 734 C C . GLN A 1 100 ? -13.008 -7.398 12.730 1.00 92.38 100 GLN A C 1
ATOM 736 O O . GLN A 1 100 ? -12.271 -7.216 13.701 1.00 92.38 100 GLN A O 1
ATOM 741 N N . THR A 1 101 ? -12.633 -8.146 11.691 1.00 91.88 101 THR A N 1
ATOM 742 C CA . THR A 1 101 ? -11.335 -8.829 11.606 1.00 91.88 101 THR A CA 1
ATOM 743 C C . THR A 1 101 ? -10.474 -8.227 10.506 1.00 91.88 101 THR A C 1
ATOM 745 O O . THR A 1 101 ? -10.941 -8.016 9.387 1.00 91.88 101 THR A O 1
ATOM 748 N N . VAL A 1 102 ? -9.196 -8.017 10.819 1.00 93.38 102 VAL A N 1
ATOM 749 C CA . VAL A 1 102 ? -8.153 -7.717 9.838 1.00 93.38 102 VAL A CA 1
ATOM 750 C C . VAL A 1 102 ? -7.521 -9.024 9.373 1.00 93.38 102 VAL A C 1
ATOM 752 O O . VAL A 1 102 ? -7.034 -9.828 10.170 1.00 93.38 102 VAL A O 1
ATOM 755 N N . TYR A 1 103 ? -7.507 -9.242 8.069 1.00 92.19 103 TYR A N 1
ATOM 756 C CA . TYR A 1 103 ? -6.852 -10.360 7.420 1.00 92.19 103 TYR A CA 1
ATOM 757 C C . TYR A 1 103 ? -5.536 -9.895 6.800 1.00 92.19 103 TYR A C 1
ATOM 759 O O . TYR A 1 103 ? -5.511 -8.946 6.028 1.00 92.19 103 TYR A O 1
ATOM 767 N N . LEU A 1 104 ? -4.436 -10.592 7.082 1.00 89.31 104 LEU A N 1
ATOM 768 C CA . LEU A 1 104 ? -3.146 -10.374 6.427 1.00 89.31 104 LEU A CA 1
ATOM 769 C C . LEU A 1 104 ? -2.788 -11.529 5.496 1.00 89.31 104 LEU A C 1
ATOM 771 O O . LEU A 1 104 ? -2.895 -12.705 5.856 1.00 89.31 104 LEU A O 1
ATOM 775 N N . SER A 1 105 ? -2.310 -11.190 4.306 1.00 88.19 105 SER A N 1
ATOM 776 C CA . SER A 1 105 ? -1.767 -12.150 3.353 1.00 88.19 105 SER A CA 1
ATOM 777 C C . SER A 1 105 ? -0.437 -12.687 3.856 1.00 88.19 105 SER A C 1
ATOM 779 O O . SER A 1 105 ? 0.479 -11.932 4.185 1.00 88.19 105 SER A O 1
ATOM 781 N N . ASP A 1 106 ? -0.274 -14.009 3.843 1.00 81.25 106 ASP A N 1
ATOM 782 C CA . ASP A 1 106 ? 0.991 -14.646 4.202 1.00 81.25 106 ASP A CA 1
ATOM 783 C C . ASP A 1 106 ? 2.165 -14.261 3.277 1.00 81.25 106 ASP A C 1
ATOM 785 O O . ASP A 1 106 ? 3.318 -14.516 3.619 1.00 81.25 106 ASP A O 1
ATOM 789 N N . THR A 1 107 ? 1.899 -13.591 2.147 1.00 79.81 107 THR A N 1
ATOM 790 C CA . THR A 1 107 ? 2.924 -12.985 1.281 1.00 79.81 107 THR A CA 1
ATOM 791 C C . THR A 1 107 ? 3.700 -11.888 2.004 1.00 79.81 107 THR A C 1
ATOM 793 O O . THR A 1 107 ? 4.924 -11.867 1.902 1.00 79.81 107 THR A O 1
ATOM 796 N N . LEU A 1 108 ? 3.032 -11.047 2.804 1.00 77.56 108 LEU A N 1
ATOM 797 C CA . LEU A 1 108 ? 3.675 -9.991 3.604 1.00 77.56 108 LEU A CA 1
ATOM 798 C C . LEU A 1 108 ? 4.716 -10.536 4.584 1.00 77.56 108 LEU A C 1
ATOM 800 O O . LEU A 1 108 ? 5.643 -9.835 4.973 1.00 77.56 108 LEU A O 1
ATOM 804 N N . LEU A 1 109 ? 4.542 -11.794 4.979 1.00 68.81 109 LEU A N 1
ATOM 805 C CA . LEU A 1 109 ? 5.360 -12.482 5.970 1.00 68.81 109 LEU A CA 1
ATOM 806 C C . LEU A 1 109 ? 6.477 -13.309 5.323 1.00 68.81 109 LEU A C 1
ATOM 808 O O . LEU A 1 109 ? 7.411 -13.730 5.996 1.00 68.81 109 LEU A O 1
ATOM 812 N N . LYS A 1 110 ? 6.370 -13.568 4.016 1.00 65.56 110 LYS A N 1
ATOM 813 C CA . LYS A 1 110 ? 7.336 -14.342 3.223 1.00 65.56 110 LYS A CA 1
ATOM 814 C C . LYS A 1 110 ? 8.260 -13.451 2.392 1.00 65.56 110 LYS A C 1
ATOM 816 O O . LYS A 1 110 ? 9.210 -13.955 1.795 1.00 65.56 110 LYS A O 1
ATOM 821 N N . TYR A 1 111 ? 7.968 -12.154 2.308 1.00 52.97 111 TYR A N 1
ATOM 822 C CA . TYR A 1 111 ? 8.678 -11.226 1.439 1.00 52.97 111 TYR A CA 1
ATOM 823 C C . TYR A 1 111 ? 9.937 -10.655 2.100 1.00 52.97 111 TYR A C 1
ATOM 825 O O . TYR A 1 111 ? 9.872 -9.994 3.128 1.00 52.97 111 TYR A O 1
ATOM 833 N N . ASN A 1 112 ? 11.082 -10.843 1.437 1.00 50.38 112 ASN A N 1
ATOM 834 C CA . ASN A 1 112 ? 12.346 -10.159 1.740 1.00 50.38 112 ASN A CA 1
ATOM 835 C C . ASN A 1 112 ? 12.525 -8.846 0.943 1.00 50.38 112 ASN A C 1
ATOM 837 O O . ASN A 1 112 ? 13.548 -8.185 1.100 1.00 50.38 112 ASN A O 1
ATOM 841 N N . ALA A 1 113 ? 11.592 -8.488 0.046 1.00 44.03 113 ALA A N 1
ATOM 842 C CA . ALA A 1 113 ? 11.786 -7.371 -0.894 1.00 44.03 113 ALA A CA 1
ATOM 843 C C . ALA A 1 113 ? 11.495 -5.980 -0.296 1.00 44.03 113 ALA A C 1
ATOM 845 O O . ALA A 1 113 ? 11.952 -4.979 -0.840 1.00 44.03 113 ALA A O 1
ATOM 846 N N . ALA A 1 114 ? 10.779 -5.909 0.828 1.00 53.00 114 ALA A N 1
ATOM 847 C CA . ALA A 1 114 ? 10.635 -4.706 1.644 1.00 53.00 114 ALA A CA 1
ATOM 848 C C . ALA A 1 114 ? 10.774 -5.105 3.120 1.00 53.00 114 ALA A C 1
ATOM 850 O O . ALA A 1 114 ? 10.294 -6.182 3.485 1.00 53.00 114 ALA A O 1
ATOM 851 N N . PRO A 1 115 ? 11.407 -4.283 3.979 1.00 64.69 115 PRO A N 1
ATOM 852 C CA . PRO A 1 115 ? 11.409 -4.539 5.412 1.00 64.69 115 PRO A CA 1
ATOM 853 C C . PRO A 1 115 ? 9.967 -4.706 5.902 1.00 64.69 115 PRO A C 1
ATOM 855 O O . PRO A 1 115 ? 9.083 -3.922 5.549 1.00 64.69 115 PRO A O 1
ATOM 858 N N . ILE A 1 116 ? 9.701 -5.767 6.656 1.00 61.16 116 ILE A N 1
ATOM 859 C CA . ILE A 1 116 ? 8.345 -6.119 7.102 1.00 61.16 116 ILE A CA 1
ATOM 860 C C . ILE A 1 116 ? 7.717 -5.020 7.988 1.00 61.16 116 ILE A C 1
ATOM 862 O O . ILE A 1 116 ? 6.498 -4.870 8.050 1.00 61.16 116 ILE A O 1
ATOM 866 N N . ASP A 1 117 ? 8.573 -4.197 8.590 1.00 63.88 117 ASP A N 1
ATOM 867 C CA . ASP A 1 117 ? 8.329 -3.005 9.398 1.00 63.88 117 ASP A CA 1
ATOM 868 C C . ASP A 1 117 ? 8.322 -1.698 8.568 1.00 63.88 117 ASP A C 1
ATOM 870 O O . ASP A 1 117 ? 8.582 -0.611 9.078 1.00 63.88 117 ASP A O 1
ATOM 874 N N . SER A 1 118 ? 8.030 -1.771 7.268 1.00 77.00 118 SER A N 1
ATOM 875 C CA . SER A 1 118 ? 7.993 -0.601 6.381 1.00 77.00 118 SER A CA 1
ATOM 876 C C . SER A 1 118 ? 6.577 -0.179 5.982 1.00 77.00 118 SER A C 1
ATOM 878 O O . SER A 1 118 ? 5.596 -0.892 6.196 1.00 77.00 118 SER A O 1
ATOM 880 N N . PHE A 1 119 ? 6.497 0.993 5.345 1.00 80.62 119 PHE A N 1
ATOM 881 C CA . PHE A 1 119 ? 5.285 1.542 4.730 1.00 80.62 119 PHE A CA 1
ATOM 882 C C . PHE A 1 119 ? 4.614 0.576 3.739 1.00 80.62 119 PHE A C 1
ATOM 884 O O . PHE A 1 119 ? 3.396 0.482 3.715 1.00 80.62 119 PHE A O 1
ATOM 891 N N . SER A 1 120 ? 5.393 -0.154 2.939 1.00 80.12 120 SER A N 1
ATOM 892 C CA . SER A 1 120 ? 4.879 -1.143 1.979 1.00 80.12 120 SER A CA 1
ATOM 893 C C . SER A 1 120 ? 4.894 -2.575 2.528 1.00 80.12 120 SER A C 1
ATOM 895 O O . SER A 1 120 ? 4.655 -3.522 1.782 1.00 80.12 120 SER A O 1
ATOM 897 N N . GLY A 1 121 ? 5.264 -2.741 3.801 1.00 84.12 121 GLY A N 1
ATOM 898 C CA . GLY A 1 121 ? 5.304 -4.015 4.512 1.00 84.12 121 GLY A CA 1
ATOM 899 C C . GLY A 1 121 ? 4.066 -4.234 5.382 1.00 84.12 121 GLY A C 1
ATOM 900 O O . GLY A 1 121 ? 3.071 -3.515 5.290 1.00 84.12 121 GLY A O 1
ATOM 901 N N . ALA A 1 122 ? 4.140 -5.224 6.273 1.00 85.19 122 ALA A N 1
ATOM 902 C CA . ALA A 1 122 ? 3.027 -5.598 7.142 1.00 85.19 122 ALA A CA 1
ATOM 903 C C . ALA A 1 122 ? 2.606 -4.469 8.092 1.00 85.19 122 ALA A C 1
ATOM 905 O O . ALA A 1 122 ? 1.423 -4.338 8.388 1.00 85.19 122 ALA A O 1
ATOM 906 N N . ALA A 1 123 ? 3.548 -3.638 8.549 1.00 88.25 123 ALA A N 1
ATOM 907 C CA . ALA A 1 123 ? 3.228 -2.505 9.415 1.00 88.25 123 ALA A CA 1
ATOM 908 C C . ALA A 1 123 ? 2.348 -1.460 8.710 1.00 88.25 123 ALA A C 1
ATOM 910 O O . ALA A 1 123 ? 1.381 -0.983 9.298 1.00 88.25 123 ALA A O 1
ATOM 911 N N . GLY A 1 124 ? 2.661 -1.115 7.457 1.00 91.75 124 GLY A N 1
ATOM 912 C CA . GLY A 1 124 ? 1.845 -0.195 6.666 1.00 91.75 124 GLY A CA 1
ATOM 913 C C . GLY A 1 124 ? 0.448 -0.739 6.397 1.00 91.75 124 GLY A C 1
ATOM 914 O O . GLY A 1 124 ? -0.528 -0.041 6.653 1.00 91.75 124 GLY A O 1
ATOM 915 N N . VAL A 1 125 ? 0.359 -2.006 5.984 1.00 93.25 125 VAL A N 1
ATOM 916 C CA . VAL A 1 125 ? -0.924 -2.685 5.760 1.00 93.25 125 VAL A CA 1
ATOM 917 C C . VAL A 1 125 ? -1.753 -2.743 7.044 1.00 93.25 125 VAL A C 1
ATOM 919 O O . VAL A 1 125 ? -2.924 -2.409 7.037 1.00 93.25 125 VAL A O 1
ATOM 922 N N . LEU A 1 126 ? -1.162 -3.084 8.189 1.00 92.94 126 LEU A N 1
ATOM 923 C CA . LEU A 1 126 ? -1.912 -3.097 9.447 1.00 92.94 126 LEU A CA 1
ATOM 924 C C . LEU A 1 126 ? -2.433 -1.719 9.852 1.00 92.94 126 LEU A C 1
ATOM 926 O O . LEU A 1 126 ? -3.522 -1.631 10.413 1.00 92.94 126 LEU A O 1
ATOM 930 N N . VAL A 1 127 ? -1.670 -0.653 9.601 1.00 95.56 127 VAL A N 1
ATOM 931 C CA . VAL A 1 127 ? -2.136 0.714 9.864 1.00 95.56 127 VAL A CA 1
ATOM 932 C C . VAL A 1 127 ? -3.317 1.068 8.961 1.00 95.56 127 VAL A C 1
ATOM 934 O O . VAL A 1 127 ? -4.292 1.615 9.465 1.00 95.56 127 VAL A O 1
ATOM 937 N N . GLU A 1 128 ? -3.248 0.721 7.678 1.00 96.19 128 GLU A N 1
ATOM 938 C CA . GLU A 1 128 ? -4.331 0.891 6.700 1.00 96.19 128 GLU A CA 1
ATOM 939 C C . GLU A 1 128 ? -5.618 0.201 7.158 1.00 96.19 128 GLU A C 1
ATOM 941 O O . GLU A 1 128 ? -6.617 0.862 7.435 1.00 96.19 128 GLU A O 1
ATOM 946 N N . GLU A 1 129 ? -5.547 -1.105 7.409 1.00 96.06 129 GLU A N 1
ATOM 947 C CA . GLU A 1 129 ? -6.706 -1.904 7.823 1.00 96.06 129 GLU A CA 1
ATOM 948 C C . GLU A 1 129 ? -7.253 -1.506 9.202 1.00 96.06 129 GLU A C 1
ATOM 950 O O . GLU A 1 129 ? -8.447 -1.627 9.477 1.00 96.06 129 GLU A O 1
ATOM 955 N N . THR A 1 130 ? -6.399 -0.979 10.087 1.00 95.88 130 THR A N 1
ATOM 956 C CA . THR A 1 130 ? -6.856 -0.412 11.364 1.00 95.88 130 THR A CA 1
ATOM 957 C C . THR A 1 130 ? -7.703 0.843 11.144 1.00 95.88 130 THR A C 1
ATOM 959 O O . THR A 1 130 ? -8.612 1.103 11.931 1.00 95.88 130 THR A O 1
ATOM 962 N N . PHE A 1 131 ? -7.423 1.636 10.109 1.00 96.88 131 PHE A N 1
ATOM 963 C CA . PHE A 1 131 ? -8.192 2.842 9.814 1.00 96.88 131 PHE A CA 1
ATOM 964 C C . PHE A 1 131 ? -9.501 2.544 9.077 1.00 96.88 131 PHE A C 1
ATOM 966 O O . PHE A 1 131 ? -10.487 3.198 9.410 1.00 96.88 131 PHE A O 1
ATOM 973 N N . HIS A 1 132 ? -9.565 1.506 8.238 1.00 95.94 132 HIS A N 1
ATOM 974 C CA . HIS A 1 132 ? -10.842 0.959 7.747 1.00 95.94 132 HIS A CA 1
ATOM 975 C C . HIS A 1 132 ? -11.721 0.458 8.904 1.00 95.94 132 HIS A C 1
ATOM 977 O O . HIS A 1 132 ? -12.880 0.847 9.046 1.00 95.94 132 HIS A O 1
ATOM 983 N N . TRP A 1 133 ? -11.140 -0.320 9.829 1.00 95.81 133 TRP A N 1
ATOM 984 C CA . TRP A 1 133 ? -11.844 -0.748 11.043 1.00 95.81 133 TRP A CA 1
ATOM 985 C C . TRP A 1 133 ? -12.354 0.422 11.881 1.00 95.81 133 TRP A C 1
ATOM 987 O O . TRP A 1 133 ? -13.450 0.367 12.438 1.00 95.81 133 TRP A O 1
ATOM 997 N N . LEU A 1 134 ? -11.556 1.478 12.009 1.00 95.62 134 LEU A N 1
ATOM 998 C CA . LEU A 1 134 ? -11.946 2.640 12.785 1.00 95.62 134 LEU A CA 1
ATOM 999 C C . LEU A 1 134 ? -13.068 3.434 12.102 1.00 95.62 134 LEU A C 1
ATOM 1001 O O . LEU A 1 134 ? -13.939 3.943 12.808 1.00 95.62 134 LEU A O 1
ATOM 1005 N N . ASP A 1 135 ? -13.066 3.510 10.771 1.00 95.38 135 ASP A N 1
ATOM 1006 C CA . ASP A 1 135 ? -14.100 4.182 9.982 1.00 95.38 135 ASP A CA 1
ATOM 1007 C C . ASP A 1 135 ? -15.481 3.529 10.153 1.00 95.38 135 ASP A C 1
ATOM 1009 O O . ASP A 1 135 ? -16.456 4.211 10.489 1.00 95.38 135 ASP A O 1
ATOM 1013 N N . ASP A 1 136 ? -15.525 2.196 10.055 1.00 95.00 136 ASP A N 1
ATOM 1014 C CA . ASP A 1 136 ? -16.721 1.350 10.210 1.00 95.00 136 ASP A CA 1
ATOM 1015 C C . ASP A 1 136 ? -17.392 1.508 11.589 1.00 95.00 136 ASP A C 1
ATOM 1017 O O . ASP A 1 136 ? -18.596 1.310 11.761 1.00 95.00 136 ASP A O 1
ATOM 1021 N N . ARG A 1 137 ? -16.635 1.929 12.609 1.00 92.62 137 ARG A N 1
ATOM 1022 C CA . ARG A 1 137 ? -17.173 2.169 13.957 1.00 92.62 137 ARG A CA 1
ATOM 1023 C C . ARG A 1 137 ? -17.893 3.502 14.095 1.00 92.62 137 ARG A C 1
ATOM 1025 O O . ARG A 1 137 ? -18.683 3.671 15.021 1.00 92.62 137 ARG A O 1
ATOM 1032 N N . VAL A 1 138 ? -17.610 4.464 13.221 1.00 92.25 138 VAL A N 1
ATOM 1033 C CA . VAL A 1 138 ? -17.980 5.870 13.447 1.00 92.25 138 VAL A CA 1
ATOM 1034 C C . VAL A 1 138 ? -18.994 6.415 12.455 1.00 92.25 138 VAL A C 1
ATOM 1036 O O . VAL A 1 138 ? -19.268 7.618 12.458 1.00 92.25 138 VAL A O 1
ATOM 1039 N N . GLY A 1 139 ? -19.623 5.539 11.672 1.00 87.94 139 GLY A N 1
ATOM 1040 C CA . GLY A 1 139 ? -20.800 5.865 10.877 1.00 87.94 139 GLY A CA 1
ATOM 1041 C C . GLY A 1 139 ? -20.858 5.102 9.565 1.00 87.94 139 GLY A C 1
ATOM 1042 O O . GLY A 1 139 ? -20.408 3.968 9.470 1.00 87.94 139 GLY A O 1
ATOM 1043 N N . GLU A 1 140 ? -21.454 5.741 8.561 1.00 88.06 140 GLU A N 1
ATOM 1044 C CA . GLU A 1 140 ? -21.348 5.275 7.181 1.00 88.06 140 GLU A CA 1
ATOM 1045 C C . GLU A 1 140 ? -19.906 5.419 6.700 1.00 88.06 140 GLU A C 1
ATOM 1047 O O . GLU A 1 140 ? -19.230 6.385 7.070 1.00 88.06 140 GLU A O 1
ATOM 1052 N N . ASP A 1 141 ? -19.495 4.474 5.863 1.00 88.12 141 ASP A N 1
ATOM 1053 C CA . ASP A 1 141 ? -18.194 4.426 5.205 1.00 88.12 141 ASP A CA 1
ATOM 1054 C C . ASP A 1 141 ? -17.816 5.786 4.599 1.00 88.12 141 ASP A C 1
ATOM 1056 O O . ASP A 1 141 ? -18.615 6.415 3.885 1.00 88.12 141 ASP A O 1
ATOM 1060 N N . THR A 1 142 ? -16.634 6.291 4.952 1.00 90.50 142 THR A N 1
ATOM 1061 C CA . THR A 1 142 ? -16.104 7.498 4.316 1.00 90.50 142 THR A CA 1
ATOM 1062 C C . THR A 1 142 ? -15.817 7.174 2.848 1.00 90.50 142 THR A C 1
ATOM 1064 O O . THR A 1 142 ? -15.628 6.036 2.446 1.00 90.50 142 THR A O 1
ATOM 1067 N N . LYS A 1 143 ? -15.917 8.184 1.984 1.00 89.81 143 LYS A N 1
ATOM 1068 C CA . LYS A 1 143 ? -15.695 7.970 0.560 1.00 89.81 143 LYS A CA 1
ATOM 1069 C C . LYS A 1 143 ? -14.202 8.003 0.233 1.00 89.81 143 LYS A C 1
ATOM 1071 O O . LYS A 1 143 ? -13.625 9.097 0.181 1.00 89.81 143 LYS A O 1
ATOM 1076 N N . GLY A 1 144 ? -13.701 6.878 -0.251 1.00 92.19 144 GLY A N 1
ATOM 1077 C CA . GLY A 1 144 ? -12.353 6.743 -0.772 1.00 92.19 144 GLY A CA 1
ATOM 1078 C C . GLY A 1 144 ? -11.703 5.509 -0.176 1.00 92.19 144 GLY A C 1
ATOM 1079 O O . GLY A 1 144 ? -12.387 4.571 0.209 1.00 92.19 144 GLY A O 1
ATOM 1080 N N . ASP A 1 145 ? -10.381 5.561 -0.090 1.00 94.00 145 ASP A N 1
ATOM 1081 C CA . ASP A 1 145 ? -9.580 4.628 0.689 1.00 94.00 145 ASP A CA 1
ATOM 1082 C C . ASP A 1 145 ? -8.946 5.382 1.876 1.00 94.00 145 ASP A C 1
ATOM 1084 O O . ASP A 1 145 ? -7.850 5.959 1.816 1.00 94.00 145 ASP A O 1
ATOM 1088 N N . GLU A 1 146 ? -9.704 5.482 2.966 1.00 94.00 146 GLU A N 1
ATOM 1089 C CA . GLU A 1 146 ? -9.300 6.169 4.193 1.00 94.00 146 GLU A CA 1
ATOM 1090 C C . GLU A 1 146 ? -8.162 5.456 4.903 1.00 94.00 146 GLU A C 1
ATOM 1092 O O . GLU A 1 146 ? -7.337 6.117 5.549 1.00 94.00 146 GLU A O 1
ATOM 1097 N N . GLY A 1 147 ? -8.096 4.133 4.764 1.00 95.69 147 GLY A N 1
ATOM 1098 C CA . GLY A 1 147 ? -6.993 3.331 5.254 1.00 95.69 147 GLY A CA 1
ATOM 1099 C C . GLY A 1 147 ? -5.686 3.742 4.586 1.00 95.69 147 GLY A C 1
ATOM 1100 O O . GLY A 1 147 ? -4.726 4.100 5.281 1.00 95.69 147 GLY A O 1
ATOM 1101 N N . GLU A 1 148 ? -5.648 3.781 3.253 1.00 95.81 148 GLU A N 1
ATOM 1102 C CA . GLU A 1 148 ? -4.478 4.223 2.500 1.00 95.81 148 GLU A CA 1
ATOM 1103 C C . GLU A 1 148 ? -4.139 5.675 2.829 1.00 95.81 148 GLU A C 1
ATOM 1105 O O . GLU A 1 148 ? -2.961 6.021 3.025 1.00 95.81 148 GLU A O 1
ATOM 1110 N N . PHE A 1 149 ? -5.148 6.548 2.912 1.00 96.06 149 PHE A N 1
ATOM 1111 C CA . PHE A 1 149 ? -4.904 7.944 3.245 1.00 96.06 149 PHE A CA 1
ATOM 1112 C C . PHE A 1 149 ? -4.227 8.070 4.616 1.00 96.06 149 PHE A C 1
ATOM 1114 O O . PHE A 1 149 ? -3.201 8.749 4.754 1.00 96.06 149 PHE A O 1
ATOM 1121 N N . ALA A 1 150 ? -4.750 7.371 5.622 1.00 96.50 150 ALA A N 1
ATOM 1122 C CA . ALA A 1 150 ? -4.188 7.354 6.960 1.00 96.50 150 ALA A CA 1
ATOM 1123 C C . ALA A 1 150 ? -2.774 6.775 6.979 1.00 96.50 150 ALA A C 1
ATOM 1125 O O . ALA A 1 150 ? -1.867 7.408 7.529 1.00 96.50 150 ALA A O 1
ATOM 1126 N N . ARG A 1 151 ? -2.549 5.621 6.336 1.00 96.19 151 ARG A N 1
ATOM 1127 C CA . ARG A 1 151 ? -1.225 4.997 6.211 1.00 96.19 151 ARG A CA 1
ATOM 1128 C C . ARG A 1 151 ? -0.213 5.992 5.651 1.00 96.19 151 ARG A C 1
ATOM 1130 O O . ARG A 1 151 ? 0.854 6.180 6.238 1.00 96.19 151 ARG A O 1
ATOM 1137 N N . ASN A 1 152 ? -0.550 6.675 4.560 1.00 95.50 152 ASN A N 1
ATOM 1138 C CA . ASN A 1 152 ? 0.325 7.663 3.934 1.00 95.50 152 ASN A CA 1
ATOM 1139 C C . ASN A 1 152 ? 0.715 8.792 4.902 1.00 95.50 152 ASN A C 1
ATOM 1141 O O . ASN A 1 152 ? 1.902 9.103 5.040 1.00 95.50 152 ASN A O 1
ATOM 1145 N N . LEU A 1 153 ? -0.255 9.364 5.623 1.00 96.12 153 LEU A N 1
ATOM 1146 C CA . LEU A 1 153 ? -0.000 10.435 6.592 1.00 96.12 153 LEU A CA 1
ATOM 1147 C C . LEU A 1 153 ? 0.826 9.953 7.798 1.00 96.12 153 LEU A C 1
ATOM 1149 O O . LEU A 1 153 ? 1.772 10.623 8.210 1.00 96.12 153 LEU A O 1
ATOM 1153 N N . ILE A 1 154 ? 0.516 8.774 8.344 1.00 96.38 154 ILE A N 1
ATOM 1154 C CA . ILE A 1 154 ? 1.173 8.197 9.533 1.00 96.38 154 ILE A CA 1
ATOM 1155 C C . ILE A 1 154 ? 2.634 7.809 9.255 1.00 96.38 154 ILE A C 1
ATOM 1157 O O . ILE A 1 154 ? 3.512 7.901 10.127 1.00 96.38 154 ILE A O 1
ATOM 1161 N N . PHE A 1 155 ? 2.926 7.390 8.026 1.00 93.75 155 PHE A N 1
ATOM 1162 C CA . PHE A 1 155 ? 4.290 7.121 7.575 1.00 93.75 155 PHE A CA 1
ATOM 1163 C C . PHE A 1 155 ? 5.010 8.367 7.038 1.00 93.75 155 PHE A C 1
ATOM 1165 O O . PHE A 1 155 ? 6.188 8.278 6.699 1.00 93.75 155 PHE A O 1
ATOM 1172 N N . GLY A 1 156 ? 4.358 9.536 7.054 1.00 93.06 156 GLY A N 1
ATOM 1173 C CA . GLY A 1 156 ? 4.973 10.822 6.729 1.00 93.06 156 GLY A CA 1
ATOM 1174 C C . GLY A 1 156 ? 5.221 11.034 5.237 1.00 93.06 156 GLY A C 1
ATOM 1175 O O . GLY A 1 156 ? 6.151 11.754 4.874 1.00 93.06 156 GLY A O 1
ATOM 1176 N N . LEU A 1 157 ? 4.430 10.395 4.371 1.00 92.56 157 LEU A N 1
ATOM 1177 C CA . LEU A 1 157 ? 4.524 10.596 2.929 1.00 92.56 157 LEU A CA 1
ATOM 1178 C C . LEU A 1 157 ? 3.837 11.895 2.502 1.00 92.56 157 LEU A C 1
ATOM 1180 O O . LEU A 1 157 ? 2.782 12.273 3.010 1.00 92.56 157 LEU A O 1
ATOM 1184 N N . SER A 1 158 ? 4.434 12.556 1.513 1.00 90.19 158 SER A N 1
ATOM 1185 C CA . SER A 1 158 ? 3.862 13.737 0.869 1.00 90.19 158 SER A CA 1
ATOM 1186 C C . SER A 1 158 ? 3.015 13.315 -0.326 1.00 90.19 158 SER A C 1
ATOM 1188 O O . SER A 1 158 ? 3.542 12.769 -1.294 1.00 90.19 158 SER A O 1
ATOM 1190 N N . LEU A 1 159 ? 1.716 13.606 -0.282 1.00 94.12 159 LEU A N 1
ATOM 1191 C CA . LEU A 1 159 ? 0.785 13.272 -1.360 1.00 94.12 159 LEU A CA 1
ATOM 1192 C C . LEU A 1 159 ? 0.686 14.408 -2.378 1.00 94.12 159 LEU A C 1
ATOM 1194 O O . LEU A 1 159 ? 0.509 15.573 -2.016 1.00 94.12 159 LEU A O 1
ATOM 1198 N N . SER A 1 160 ? 0.782 14.069 -3.664 1.00 94.19 160 SER A N 1
ATOM 1199 C CA . SER A 1 160 ? 0.465 15.004 -4.745 1.00 94.19 160 SER A CA 1
ATOM 1200 C C . SER A 1 160 ? -1.051 15.240 -4.822 1.00 94.19 160 SER A C 1
ATOM 1202 O O . SER A 1 160 ? -1.845 14.466 -4.285 1.00 94.19 160 SER A O 1
ATOM 1204 N N . GLY A 1 161 ? -1.475 16.305 -5.511 1.00 94.31 161 GLY A N 1
ATOM 1205 C CA . GLY A 1 161 ? -2.904 16.558 -5.737 1.00 94.31 161 GLY A CA 1
ATOM 1206 C C . GLY A 1 161 ? -3.594 15.432 -6.517 1.00 94.31 161 GLY A C 1
ATOM 1207 O O . GLY A 1 161 ? -4.734 15.082 -6.209 1.00 94.31 161 GLY A O 1
ATOM 1208 N N . ASP A 1 162 ? -2.884 14.829 -7.473 1.00 93.25 162 ASP A N 1
ATOM 1209 C CA . ASP A 1 162 ? -3.374 13.693 -8.258 1.00 93.25 162 ASP A CA 1
ATOM 1210 C C . ASP A 1 162 ? -3.523 12.441 -7.388 1.00 93.25 162 ASP A C 1
ATOM 1212 O O . ASP A 1 162 ? -4.547 11.766 -7.449 1.00 93.25 162 ASP A O 1
ATOM 1216 N N . GLU A 1 163 ? -2.548 12.176 -6.516 1.00 95.06 163 GLU A N 1
ATOM 1217 C CA . GLU A 1 163 ? -2.585 11.041 -5.594 1.00 95.06 163 GLU A CA 1
ATOM 1218 C C . GLU A 1 163 ? -3.726 11.174 -4.581 1.00 95.06 163 GLU A C 1
ATOM 1220 O O . GLU A 1 163 ? -4.488 10.235 -4.374 1.00 95.06 163 GLU A O 1
ATOM 1225 N N . LEU A 1 164 ? -3.914 12.365 -4.006 1.00 94.38 164 LEU A N 1
ATOM 1226 C CA . LEU A 1 164 ? -5.039 12.631 -3.110 1.00 94.38 164 LEU A CA 1
ATOM 1227 C C . LEU A 1 164 ? -6.388 12.474 -3.825 1.00 94.38 164 LEU A C 1
ATOM 1229 O O . LEU A 1 164 ? -7.369 12.046 -3.221 1.00 94.38 164 LEU A O 1
ATOM 1233 N N . THR A 1 165 ? -6.451 12.842 -5.106 1.00 94.88 165 THR A N 1
ATOM 1234 C CA . THR A 1 165 ? -7.661 12.684 -5.918 1.00 94.88 165 THR A CA 1
ATOM 1235 C C . THR A 1 165 ? -7.953 11.213 -6.195 1.00 94.88 165 THR A C 1
ATOM 1237 O O . THR A 1 165 ? -9.115 10.826 -6.100 1.00 94.88 165 THR A O 1
ATOM 1240 N N . ARG A 1 166 ? -6.922 10.407 -6.493 1.00 94.75 166 ARG A N 1
ATOM 1241 C CA . ARG A 1 166 ? -7.038 8.952 -6.655 1.00 94.75 166 ARG A CA 1
ATOM 1242 C C . ARG A 1 166 ? -7.590 8.317 -5.382 1.00 94.75 166 ARG A C 1
ATOM 1244 O O . ARG A 1 166 ? -8.647 7.713 -5.451 1.00 94.75 166 ARG A O 1
ATOM 1251 N N . ILE A 1 167 ? -6.946 8.551 -4.238 1.00 95.00 167 ILE A N 1
ATOM 1252 C CA . ILE A 1 167 ? -7.338 7.960 -2.946 1.00 95.00 167 ILE A CA 1
ATOM 1253 C C . ILE A 1 167 ? -8.798 8.286 -2.598 1.00 95.00 167 ILE A C 1
ATOM 1255 O O . ILE A 1 167 ? -9.558 7.417 -2.205 1.00 95.00 167 ILE A O 1
ATOM 1259 N N . LYS A 1 168 ? -9.247 9.528 -2.823 1.00 92.44 168 LYS A N 1
ATOM 1260 C CA . LYS A 1 168 ? -10.642 9.951 -2.558 1.00 92.44 168 LYS A CA 1
ATOM 1261 C C . LYS A 1 168 ? -11.687 9.404 -3.543 1.00 92.44 168 LYS A C 1
ATOM 1263 O O . LYS A 1 168 ? -12.878 9.712 -3.428 1.00 92.44 168 LYS A O 1
ATOM 1268 N N . GLN A 1 169 ? -11.247 8.719 -4.591 1.00 92.25 169 GLN A N 1
ATOM 1269 C CA . GLN A 1 169 ? -12.096 8.089 -5.602 1.00 92.25 169 GLN A CA 1
ATOM 1270 C C . GLN A 1 169 ? -11.939 6.571 -5.626 1.00 92.25 169 GLN A C 1
ATOM 1272 O O . GLN A 1 169 ? -12.721 5.917 -6.315 1.00 92.25 169 GLN A O 1
ATOM 1277 N N . GLU A 1 170 ? -10.935 6.049 -4.928 1.00 88.81 170 GLU A N 1
ATOM 1278 C CA . GLU A 1 170 ? -10.701 4.626 -4.775 1.00 88.81 170 GLU A CA 1
ATOM 1279 C C . GLU A 1 170 ? -11.875 3.998 -4.025 1.00 88.81 170 GLU A C 1
ATOM 1281 O O . GLU A 1 170 ? -12.444 4.607 -3.126 1.00 88.81 170 GLU A O 1
ATOM 1286 N N . ASP A 1 171 ? -12.261 2.809 -4.460 1.00 83.06 171 ASP A N 1
ATOM 1287 C CA . ASP A 1 171 ? -13.149 1.913 -3.730 1.00 83.06 171 ASP A CA 1
ATOM 1288 C C . ASP A 1 171 ? -12.505 0.538 -3.896 1.00 83.06 171 ASP A C 1
ATOM 1290 O O . ASP A 1 171 ? -12.552 -0.076 -4.968 1.00 83.06 171 ASP A O 1
ATOM 1294 N N . ASP A 1 172 ? -11.773 0.136 -2.869 1.00 86.75 172 ASP A N 1
ATOM 1295 C CA . ASP A 1 172 ? -10.910 -1.040 -2.804 1.00 86.75 172 ASP A CA 1
ATOM 1296 C C . ASP A 1 172 ? -11.670 -2.279 -2.305 1.00 86.75 172 ASP A C 1
ATOM 1298 O O . ASP A 1 172 ? -11.083 -3.311 -1.961 1.00 86.75 172 ASP A O 1
ATOM 1302 N N . ARG A 1 173 ? -13.006 -2.226 -2.332 1.00 91.94 173 ARG A N 1
ATOM 1303 C CA . ARG A 1 173 ? -13.847 -3.345 -1.931 1.00 91.94 173 ARG A CA 1
ATOM 1304 C C . ARG A 1 173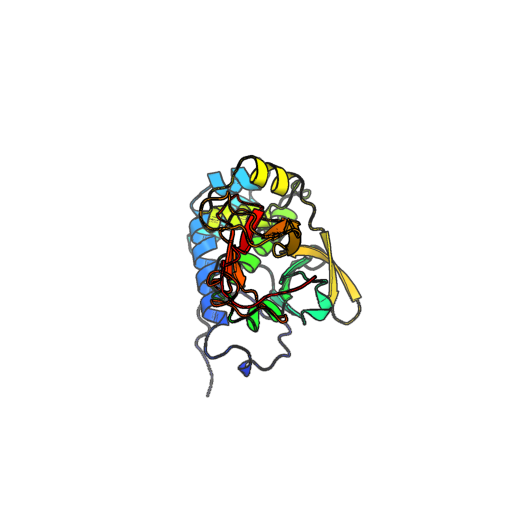 ? -13.594 -4.591 -2.767 1.00 91.94 173 ARG A C 1
ATOM 1306 O O . ARG A 1 173 ? -13.569 -4.592 -4.000 1.00 91.94 173 ARG A O 1
ATOM 1313 N N . GLY A 1 174 ? -13.517 -5.715 -2.075 1.00 93.81 174 GLY A N 1
ATOM 1314 C CA . GLY A 1 174 ? -13.321 -7.021 -2.675 1.00 93.81 174 GLY A CA 1
ATOM 1315 C C . GLY A 1 174 ? -13.865 -8.146 -1.819 1.00 93.81 174 GLY A C 1
ATOM 1316 O O . GLY A 1 174 ? -14.790 -7.978 -1.020 1.00 93.81 174 GLY A O 1
ATOM 1317 N N . VAL A 1 175 ? -13.309 -9.336 -2.036 1.00 95.19 175 VAL A N 1
ATOM 1318 C CA . VAL A 1 175 ? -13.645 -10.528 -1.263 1.00 95.19 175 VAL A CA 1
ATOM 1319 C C . VAL A 1 175 ? -12.394 -11.320 -0.918 1.00 95.19 175 VAL A C 1
ATOM 1321 O O . VAL A 1 175 ? -11.518 -11.507 -1.763 1.00 95.19 175 VAL A O 1
ATOM 1324 N N . VAL A 1 176 ? -12.362 -11.860 0.296 1.00 94.88 176 VAL A N 1
ATOM 1325 C CA . VAL A 1 176 ? -11.388 -12.874 0.720 1.00 94.88 176 VAL A CA 1
ATOM 1326 C C . VAL A 1 176 ? -12.077 -14.208 0.975 1.00 94.88 176 VAL A C 1
ATOM 1328 O O . VAL A 1 176 ? -13.268 -14.262 1.294 1.00 94.88 176 VAL A O 1
ATOM 1331 N N . VAL A 1 177 ? -11.330 -15.305 0.838 1.00 94.06 177 VAL A N 1
ATOM 1332 C CA . VAL A 1 177 ? -11.828 -16.658 1.134 1.00 94.06 177 VAL A CA 1
ATOM 1333 C C . VAL A 1 177 ? -11.395 -17.091 2.535 1.00 94.06 177 VAL A C 1
ATOM 1335 O O . VAL A 1 177 ? -10.216 -17.341 2.785 1.00 94.06 177 VAL A O 1
ATOM 1338 N N . VAL A 1 178 ? -12.358 -17.274 3.438 1.00 91.12 178 VAL A N 1
ATOM 1339 C CA . VAL A 1 178 ? -12.131 -17.750 4.811 1.00 91.12 178 VAL A CA 1
ATOM 1340 C C . VAL A 1 178 ? -12.910 -19.037 5.023 1.00 91.12 178 VAL A C 1
ATOM 1342 O O . VAL A 1 178 ? -14.130 -19.060 4.902 1.00 91.12 178 VAL A O 1
ATOM 1345 N N . ASN A 1 179 ? -12.208 -20.138 5.307 1.00 88.94 179 ASN A N 1
ATOM 1346 C CA . ASN A 1 179 ? -12.814 -21.467 5.484 1.00 88.94 179 ASN A CA 1
ATOM 1347 C C . ASN A 1 179 ? -13.735 -21.894 4.318 1.00 88.94 179 ASN A C 1
ATOM 1349 O O . ASN A 1 179 ? -14.737 -22.575 4.521 1.00 88.94 179 ASN A O 1
ATOM 1353 N N . GLY A 1 180 ? -13.401 -21.482 3.090 1.00 90.44 180 GLY A N 1
ATOM 1354 C CA . GLY A 1 180 ? -14.193 -21.763 1.887 1.00 90.44 180 GLY A CA 1
ATOM 1355 C C . GLY A 1 180 ? -15.386 -20.827 1.658 1.00 90.44 180 GLY A C 1
ATOM 1356 O O . GLY A 1 180 ? -16.104 -21.008 0.678 1.00 90.44 180 GLY A O 1
ATOM 1357 N N . GLN A 1 181 ? -15.593 -19.824 2.514 1.00 93.75 181 GLN A N 1
ATOM 1358 C CA . GLN A 1 181 ? -16.628 -18.803 2.365 1.00 93.75 181 GLN A CA 1
ATOM 1359 C C . GLN A 1 181 ? -16.032 -17.484 1.858 1.00 93.75 181 GLN A C 1
ATOM 1361 O O . GLN A 1 181 ? -14.954 -17.085 2.288 1.00 93.75 181 GLN A O 1
ATOM 1366 N N . LEU A 1 182 ? -16.758 -16.796 0.972 1.00 95.75 182 LEU A N 1
ATOM 1367 C CA . LEU A 1 182 ? -16.431 -15.435 0.546 1.00 95.75 182 LEU A CA 1
ATOM 1368 C C . LEU A 1 182 ? -16.885 -14.426 1.606 1.00 95.75 182 LEU A C 1
ATOM 1370 O O . LEU A 1 182 ? -18.050 -14.438 2.010 1.00 95.75 182 LEU A O 1
ATOM 1374 N N . ILE A 1 183 ? -15.973 -13.556 2.028 1.00 96.00 183 ILE A N 1
ATOM 1375 C CA . ILE A 1 183 ? -16.228 -12.446 2.949 1.00 96.00 183 ILE A CA 1
ATOM 1376 C C . ILE A 1 183 ? -15.923 -11.145 2.213 1.00 96.00 183 ILE A C 1
ATOM 1378 O O . ILE A 1 183 ? -14.836 -11.016 1.658 1.00 96.00 183 ILE A O 1
ATOM 1382 N N . SER A 1 184 ? -16.878 -10.212 2.198 1.00 96.12 184 SER A N 1
ATOM 1383 C CA . SER A 1 184 ? -16.674 -8.861 1.664 1.00 96.12 184 SER A CA 1
ATOM 1384 C C . SER A 1 184 ? -15.748 -8.058 2.565 1.00 96.12 184 SER A C 1
ATOM 1386 O O . SER A 1 184 ? -15.891 -8.109 3.789 1.00 96.12 184 SER A O 1
ATOM 1388 N N . VAL A 1 185 ? -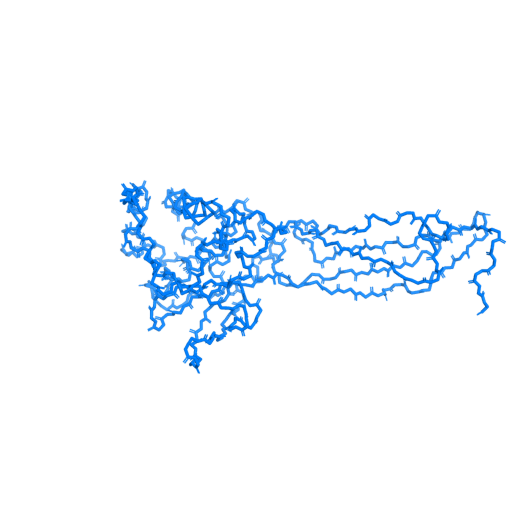14.822 -7.339 1.943 1.00 96.19 185 VAL A N 1
ATOM 1389 C CA . VAL A 1 185 ? -13.746 -6.614 2.619 1.00 96.19 185 VAL A CA 1
ATOM 1390 C C . VAL A 1 185 ? -13.393 -5.322 1.895 1.00 96.19 185 VAL A C 1
ATOM 1392 O O . VAL A 1 185 ? -13.673 -5.220 0.703 1.00 96.19 185 VAL A O 1
ATOM 1395 N N . GLU A 1 186 ? -12.737 -4.409 2.597 1.00 95.19 186 GLU A N 1
ATOM 1396 C CA . GLU A 1 186 ? -11.833 -3.391 2.028 1.00 95.19 186 GLU A CA 1
ATOM 1397 C C . GLU A 1 186 ? -10.418 -3.983 1.976 1.00 95.19 186 GLU A C 1
ATOM 1399 O O . GLU A 1 186 ? -10.122 -4.889 2.758 1.00 95.19 186 GLU A O 1
ATOM 1404 N N . MET A 1 187 ? -9.601 -3.620 0.988 1.00 94.25 187 MET A N 1
ATOM 1405 C CA . MET A 1 187 ? -8.373 -4.335 0.632 1.00 94.25 187 MET A CA 1
ATOM 1406 C C . MET A 1 187 ? -7.166 -3.411 0.467 1.00 94.25 187 MET A C 1
ATOM 1408 O O . MET A 1 187 ? -7.008 -2.758 -0.563 1.00 94.25 187 MET A O 1
ATOM 1412 N N . ALA A 1 188 ? -6.155 -3.593 1.313 1.00 93.56 188 ALA A N 1
ATOM 1413 C CA . ALA A 1 188 ? -4.831 -3.056 1.033 1.00 93.56 188 ALA A CA 1
ATOM 1414 C C . ALA A 1 188 ? -4.147 -3.763 -0.151 1.00 93.56 188 ALA A C 1
ATOM 1416 O O . ALA A 1 188 ? -3.761 -4.942 -0.071 1.00 93.56 188 ALA A O 1
ATOM 1417 N N . THR A 1 189 ? -3.903 -3.035 -1.246 1.00 89.00 189 THR A N 1
ATOM 1418 C CA . THR A 1 189 ? -3.206 -3.544 -2.443 1.00 89.00 189 THR A CA 1
ATOM 1419 C C . THR A 1 189 ? -1.892 -2.811 -2.734 1.00 89.00 189 THR A C 1
ATOM 1421 O O . THR A 1 189 ? -1.649 -1.687 -2.296 1.00 89.00 189 THR A O 1
ATOM 1424 N N . LEU A 1 190 ? -0.993 -3.465 -3.481 1.00 84.38 190 LEU A N 1
ATOM 1425 C CA . LEU A 1 190 ? 0.209 -2.810 -4.002 1.00 84.38 190 LEU A CA 1
ATOM 1426 C C . LEU A 1 190 ? -0.047 -2.184 -5.371 1.00 84.38 190 LEU A C 1
ATOM 1428 O O . LEU A 1 190 ? -0.816 -2.726 -6.168 1.00 84.38 190 LEU A O 1
ATOM 1432 N N . PRO A 1 191 ? 0.699 -1.119 -5.714 1.00 89.94 191 PRO A N 1
ATOM 1433 C CA . PRO A 1 191 ? 0.741 -0.652 -7.085 1.00 89.94 191 PRO A CA 1
ATOM 1434 C C . PRO A 1 191 ? 1.256 -1.754 -8.016 1.00 89.94 191 PRO A C 1
ATOM 1436 O O . PRO A 1 191 ? 2.191 -2.492 -7.696 1.00 89.94 191 PRO A O 1
ATOM 1439 N N . THR A 1 192 ? 0.679 -1.826 -9.209 1.00 91.88 192 THR A N 1
ATOM 1440 C CA . THR A 1 192 ? 1.100 -2.758 -10.259 1.00 91.88 192 THR A CA 1
ATOM 1441 C C . THR A 1 192 ? 1.973 -2.042 -11.277 1.00 91.88 192 THR A C 1
ATOM 1443 O O . THR A 1 192 ? 1.788 -0.854 -11.546 1.00 91.88 192 THR A O 1
ATOM 1446 N N . VAL A 1 193 ? 2.937 -2.755 -11.860 1.00 96.31 193 VAL A N 1
ATOM 1447 C CA . VAL A 1 193 ? 3.813 -2.214 -12.904 1.00 96.31 193 VAL A CA 1
ATOM 1448 C C . VAL A 1 193 ? 3.678 -3.047 -14.168 1.00 96.31 193 VAL A C 1
ATOM 1450 O O . VAL A 1 193 ? 3.785 -4.270 -14.146 1.00 96.31 193 VAL A O 1
ATOM 1453 N N . THR A 1 194 ? 3.459 -2.359 -15.282 1.00 97.19 194 THR A N 1
ATOM 1454 C CA . THR A 1 194 ? 3.477 -2.930 -16.631 1.00 97.19 194 THR A CA 1
ATOM 1455 C C . THR A 1 194 ? 4.676 -2.384 -17.391 1.00 97.19 194 THR A C 1
ATOM 1457 O O . THR A 1 194 ? 5.171 -1.305 -17.070 1.00 97.19 194 THR A O 1
ATOM 1460 N N . ILE A 1 195 ? 5.147 -3.112 -18.399 1.00 97.06 195 ILE A N 1
ATOM 1461 C CA . ILE A 1 195 ? 6.255 -2.696 -19.260 1.00 97.06 195 ILE A CA 1
ATOM 1462 C C . ILE A 1 195 ? 5.846 -2.846 -20.724 1.00 97.06 195 ILE A C 1
ATOM 1464 O O . ILE A 1 195 ? 5.225 -3.838 -21.102 1.00 97.06 195 ILE A O 1
ATOM 1468 N N . ALA A 1 196 ? 6.192 -1.859 -21.547 1.00 96.44 196 ALA A N 1
ATOM 1469 C CA . ALA A 1 196 ? 5.982 -1.899 -22.988 1.00 96.44 196 ALA A CA 1
ATOM 1470 C C . ALA A 1 196 ? 7.182 -1.295 -23.725 1.00 96.44 196 ALA A C 1
ATOM 1472 O O . ALA A 1 196 ? 7.745 -0.295 -23.276 1.00 96.44 196 ALA A O 1
ATOM 1473 N N . ALA A 1 197 ? 7.545 -1.867 -24.876 1.00 95.12 197 ALA A N 1
ATOM 1474 C CA . ALA A 1 197 ? 8.477 -1.238 -25.809 1.00 95.12 197 ALA A CA 1
ATOM 1475 C C . ALA A 1 197 ? 7.755 -0.071 -26.499 1.00 95.12 197 ALA A C 1
ATOM 1477 O O . ALA A 1 197 ? 6.963 -0.269 -27.417 1.00 95.12 197 ALA A O 1
ATOM 1478 N N . THR A 1 198 ? 7.963 1.142 -25.995 1.00 93.81 198 THR A N 1
ATOM 1479 C CA . THR A 1 198 ? 7.348 2.360 -26.545 1.00 93.81 198 THR A CA 1
ATOM 1480 C C . THR A 1 198 ? 8.145 2.950 -27.693 1.00 93.81 198 THR A C 1
ATOM 1482 O O . THR A 1 198 ? 7.581 3.682 -28.499 1.00 93.81 198 THR A O 1
ATOM 1485 N N . ASP A 1 199 ? 9.429 2.607 -27.766 1.00 90.81 199 ASP A N 1
ATOM 1486 C CA . ASP A 1 199 ? 10.232 2.754 -28.967 1.00 90.81 199 ASP A CA 1
ATOM 1487 C C . ASP A 1 199 ? 10.972 1.438 -29.210 1.00 90.81 199 ASP A C 1
ATOM 1489 O O . ASP A 1 199 ? 11.873 1.069 -28.457 1.00 90.81 199 ASP A O 1
ATOM 1493 N N . ALA A 1 200 ? 10.511 0.680 -30.201 1.00 83.75 200 ALA A N 1
ATOM 1494 C CA . ALA A 1 200 ? 11.095 -0.610 -30.556 1.00 83.75 200 ALA A CA 1
ATOM 1495 C C . ALA A 1 200 ? 12.091 -0.496 -31.717 1.00 83.75 200 ALA A C 1
ATOM 1497 O O . ALA A 1 200 ? 12.798 -1.457 -32.008 1.00 83.75 200 ALA A O 1
ATOM 1498 N N . ALA A 1 201 ? 12.123 0.650 -32.401 1.00 78.56 201 ALA A N 1
ATOM 1499 C CA . ALA A 1 201 ? 12.946 0.852 -33.578 1.00 78.56 201 ALA A CA 1
ATOM 1500 C C . ALA A 1 201 ? 14.286 1.448 -33.150 1.00 78.56 201 ALA A C 1
ATOM 1502 O O . ALA A 1 201 ? 14.572 2.602 -33.441 1.00 78.56 201 ALA A O 1
ATOM 1503 N N . SER A 1 202 ? 15.099 0.659 -32.450 1.00 80.88 202 SER A N 1
ATOM 1504 C CA . SER A 1 202 ? 16.481 1.027 -32.154 1.00 80.88 202 SER A CA 1
ATOM 1505 C C . SER A 1 202 ? 17.365 0.771 -33.368 1.00 80.88 202 SER 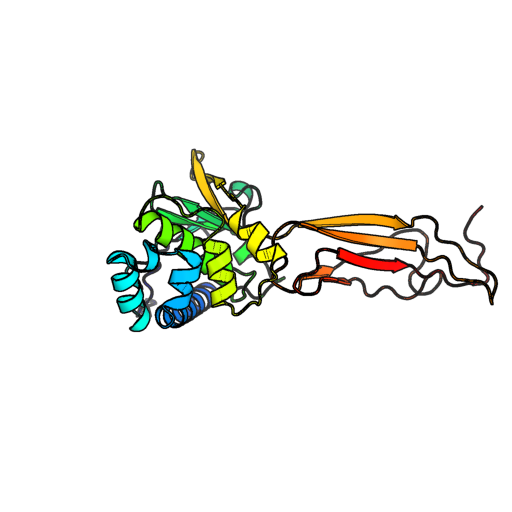A C 1
ATOM 1507 O O . SER A 1 202 ? 17.229 -0.272 -34.008 1.00 80.88 202 SER A O 1
ATOM 1509 N N . ALA A 1 203 ? 18.279 1.687 -33.677 1.00 77.19 203 ALA A N 1
ATOM 1510 C CA . ALA A 1 203 ? 19.224 1.496 -34.771 1.00 77.19 203 ALA A CA 1
ATOM 1511 C C . ALA A 1 203 ? 20.605 2.033 -34.413 1.00 77.19 203 ALA A C 1
ATOM 1513 O O . ALA A 1 203 ? 20.727 3.104 -33.807 1.00 77.19 203 ALA A O 1
ATOM 1514 N N . GLU A 1 204 ? 21.628 1.312 -34.862 1.00 74.81 204 GLU A N 1
ATOM 1515 C CA . GLU A 1 204 ? 22.966 1.866 -35.004 1.00 74.81 204 GLU A CA 1
ATOM 1516 C C . GLU A 1 204 ? 22.920 3.075 -35.930 1.00 74.81 204 GLU A C 1
ATOM 1518 O O . GLU A 1 204 ? 22.186 3.128 -36.925 1.00 74.81 204 GLU A O 1
ATOM 1523 N N . VAL A 1 205 ? 23.728 4.068 -35.593 1.00 69.56 205 VAL A N 1
ATOM 1524 C CA . VAL A 1 205 ? 23.911 5.242 -36.428 1.00 69.56 205 VAL A CA 1
ATOM 1525 C C . VAL A 1 205 ? 25.399 5.474 -36.590 1.00 69.56 205 VAL A C 1
ATOM 1527 O O . VAL A 1 205 ? 26.163 5.340 -35.640 1.00 69.56 205 VAL A O 1
ATOM 1530 N N . ILE A 1 206 ? 25.805 5.857 -37.798 1.00 71.38 206 ILE A N 1
ATOM 1531 C CA . ILE A 1 206 ? 27.207 6.147 -38.103 1.00 71.38 206 ILE A CA 1
ATOM 1532 C C . ILE A 1 206 ? 27.713 7.236 -37.149 1.00 71.38 206 ILE A C 1
ATOM 1534 O O . ILE A 1 206 ? 27.026 8.245 -36.944 1.00 71.38 206 ILE A O 1
ATOM 1538 N N . ALA A 1 207 ? 28.933 7.075 -36.628 1.00 66.50 207 ALA A N 1
ATOM 1539 C CA . ALA A 1 207 ? 29.617 8.067 -35.799 1.00 66.50 207 ALA A CA 1
ATOM 1540 C C . ALA A 1 207 ? 29.377 9.526 -36.260 1.00 66.50 207 ALA A C 1
ATOM 1542 O O . ALA A 1 207 ? 29.769 9.941 -37.355 1.00 66.50 207 ALA A O 1
ATOM 1543 N N . GLY A 1 208 ? 28.733 10.321 -35.395 1.00 66.81 208 GLY A N 1
ATOM 1544 C CA . GLY A 1 208 ? 28.378 11.723 -35.652 1.00 66.81 208 GLY A CA 1
ATOM 1545 C C . GLY A 1 208 ? 26.916 11.972 -36.049 1.00 66.81 208 GLY A C 1
ATOM 1546 O O . GLY A 1 208 ? 26.531 13.132 -36.203 1.00 66.81 208 GLY A O 1
ATOM 1547 N N . GLN A 1 209 ? 26.096 10.927 -36.188 1.00 73.69 209 GLN A N 1
ATOM 1548 C CA . GLN A 1 209 ? 24.643 11.045 -36.337 1.00 73.69 209 GLN A CA 1
ATOM 1549 C C . GLN A 1 209 ? 23.907 11.064 -34.987 1.00 73.69 209 GLN A C 1
ATOM 1551 O O . GLN A 1 209 ? 24.469 10.761 -33.935 1.00 73.69 209 GLN A O 1
ATOM 1556 N N . VAL A 1 210 ? 22.634 11.470 -35.018 1.00 75.81 210 VAL A N 1
ATOM 1557 C CA . VAL A 1 210 ? 21.760 11.455 -33.838 1.00 75.81 210 VAL A CA 1
ATOM 1558 C C . VAL A 1 210 ? 21.434 10.005 -33.499 1.00 75.81 210 VAL A C 1
ATOM 1560 O O . VAL A 1 210 ? 20.891 9.301 -34.344 1.00 75.81 210 VAL A O 1
ATOM 1563 N N . LEU A 1 211 ? 21.755 9.578 -32.277 1.00 74.94 211 LEU A N 1
ATOM 1564 C CA . LEU A 1 211 ? 21.423 8.245 -31.771 1.00 74.94 211 LEU A CA 1
ATOM 1565 C C . LEU A 1 211 ? 19.913 7.982 -31.849 1.00 74.94 211 LEU A C 1
ATOM 1567 O O . LEU A 1 211 ? 19.115 8.872 -31.548 1.00 74.94 211 LEU A O 1
ATOM 1571 N N . ASN A 1 212 ? 19.540 6.746 -32.184 1.00 79.94 212 ASN A N 1
ATOM 1572 C CA . ASN A 1 212 ? 18.158 6.274 -32.179 1.00 79.94 212 ASN A CA 1
ATOM 1573 C C . ASN A 1 212 ? 17.997 5.112 -31.177 1.00 79.94 212 ASN A C 1
ATOM 1575 O O . ASN A 1 212 ? 18.022 3.945 -31.579 1.00 79.94 212 ASN A O 1
ATOM 1579 N N . PRO A 1 213 ? 17.941 5.406 -29.864 1.00 83.81 213 PRO A N 1
ATOM 1580 C CA . PRO A 1 213 ? 17.852 4.377 -28.839 1.00 83.81 213 PRO A CA 1
ATOM 1581 C C . PRO A 1 213 ? 16.470 3.723 -28.812 1.00 83.81 213 PRO A C 1
ATOM 1583 O O . PRO A 1 213 ? 15.451 4.378 -29.018 1.00 83.81 213 PRO A O 1
ATOM 1586 N N . GLY A 1 214 ? 16.435 2.441 -28.456 1.00 91.06 214 GLY A N 1
ATOM 1587 C CA . GLY A 1 214 ? 15.188 1.787 -28.071 1.00 91.06 214 GLY A CA 1
ATOM 1588 C C . GLY A 1 214 ? 14.740 2.266 -26.691 1.00 91.06 214 GLY A C 1
ATOM 1589 O O . GLY A 1 214 ? 15.556 2.681 -25.866 1.00 91.06 214 GLY A O 1
ATOM 1590 N N . ARG A 1 215 ? 13.443 2.182 -26.398 1.00 94.06 215 ARG A N 1
ATOM 1591 C CA . ARG A 1 215 ? 12.893 2.555 -25.091 1.00 94.06 215 ARG A CA 1
ATOM 1592 C C . ARG A 1 215 ? 11.798 1.610 -24.643 1.00 94.06 215 ARG A C 1
ATOM 1594 O O . ARG A 1 215 ? 10.733 1.521 -25.263 1.00 94.06 215 ARG A O 1
ATOM 1601 N N . PHE A 1 216 ? 11.999 1.045 -23.459 1.00 96.12 216 PHE A N 1
ATOM 1602 C CA . PHE A 1 216 ? 10.916 0.481 -22.668 1.00 96.12 216 PHE A CA 1
ATOM 1603 C C . PHE A 1 216 ? 10.366 1.535 -21.707 1.00 96.12 216 PHE A C 1
ATOM 1605 O O . PHE A 1 216 ? 11.112 2.176 -20.966 1.00 96.12 216 PHE A O 1
ATOM 1612 N N . THR A 1 217 ? 9.045 1.697 -21.700 1.00 97.56 217 THR A N 1
ATOM 1613 C CA . THR A 1 217 ? 8.339 2.485 -20.687 1.00 97.56 217 THR A CA 1
ATOM 1614 C C . THR A 1 217 ? 7.677 1.533 -19.711 1.00 97.56 217 THR A C 1
ATOM 1616 O O . THR A 1 217 ? 6.863 0.692 -20.104 1.00 97.56 217 THR A O 1
ATOM 1619 N N . LEU A 1 218 ? 7.996 1.698 -18.433 1.00 98.31 218 LEU A N 1
ATOM 1620 C CA . LEU A 1 218 ? 7.272 1.067 -17.349 1.00 98.31 218 LEU A CA 1
ATOM 1621 C C . LEU A 1 218 ? 6.185 2.021 -16.860 1.00 98.31 218 LEU A C 1
ATOM 1623 O O . LEU A 1 218 ? 6.445 3.205 -16.646 1.00 98.31 218 LEU A O 1
ATOM 1627 N N . THR A 1 219 ? 4.972 1.504 -16.682 1.00 98.06 219 THR A N 1
ATOM 1628 C CA . THR A 1 219 ? 3.822 2.269 -16.185 1.00 98.06 219 THR A CA 1
ATOM 1629 C C . THR A 1 219 ? 3.327 1.661 -14.881 1.00 98.06 219 THR A C 1
ATOM 1631 O O . THR A 1 219 ? 2.973 0.481 -14.843 1.00 98.06 219 THR A O 1
ATOM 1634 N N . ARG A 1 220 ? 3.304 2.480 -13.828 1.00 96.69 220 ARG A N 1
ATOM 1635 C CA . ARG A 1 220 ? 2.793 2.156 -12.494 1.00 96.69 220 ARG A CA 1
ATOM 1636 C C . ARG A 1 220 ? 1.322 2.562 -12.393 1.00 96.69 220 ARG A C 1
ATOM 1638 O O . ARG A 1 220 ? 0.980 3.697 -12.720 1.00 96.69 220 ARG A O 1
ATOM 1645 N N . THR A 1 221 ? 0.480 1.644 -11.931 1.00 93.75 221 THR A N 1
ATOM 1646 C CA . THR A 1 221 ? -0.949 1.863 -11.646 1.00 93.75 221 THR A CA 1
ATOM 1647 C C . THR A 1 221 ? -1.209 1.656 -10.155 1.00 93.75 221 THR A C 1
ATOM 1649 O O . THR A 1 221 ? -0.581 0.788 -9.551 1.00 93.75 221 THR A O 1
ATOM 1652 N N . GLY A 1 222 ? -2.125 2.435 -9.575 1.00 92.44 222 GLY A N 1
ATOM 1653 C CA . GLY A 1 222 ? -2.378 2.491 -8.131 1.00 92.44 222 GLY A CA 1
ATOM 1654 C C . GLY A 1 222 ? -1.550 3.585 -7.455 1.00 92.44 222 GLY A C 1
ATOM 1655 O O . GLY A 1 222 ? -1.181 4.572 -8.095 1.00 92.44 222 GLY A O 1
ATOM 1656 N N . SER A 1 223 ? -1.242 3.388 -6.174 1.00 93.25 223 SER A N 1
ATOM 1657 C CA . SER A 1 223 ? -0.514 4.350 -5.340 1.00 93.25 223 SER A CA 1
ATOM 1658 C C . SER A 1 223 ? 0.799 4.821 -5.949 1.00 93.25 223 SER A C 1
ATOM 1660 O O . SER A 1 223 ? 1.599 3.992 -6.383 1.00 93.25 223 SER A O 1
ATOM 1662 N N . THR A 1 224 ? 1.060 6.131 -5.928 1.00 95.31 224 THR A N 1
ATOM 1663 C CA . THR A 1 224 ? 2.334 6.767 -6.326 1.00 95.31 224 THR A CA 1
ATOM 1664 C C . THR A 1 224 ? 3.046 7.463 -5.163 1.00 95.31 224 THR A C 1
ATOM 1666 O O . THR A 1 224 ? 4.125 8.024 -5.357 1.00 95.31 224 THR A O 1
ATOM 1669 N N . ALA A 1 225 ? 2.484 7.401 -3.951 1.00 94.06 225 ALA A N 1
ATOM 1670 C CA . ALA A 1 225 ? 2.929 8.158 -2.778 1.00 94.06 225 ALA A CA 1
ATOM 1671 C C . ALA A 1 225 ? 4.411 7.959 -2.393 1.00 94.06 225 ALA A C 1
ATOM 1673 O O . ALA A 1 225 ? 5.057 8.884 -1.900 1.00 94.06 225 ALA A O 1
ATOM 1674 N N . SER A 1 226 ? 4.970 6.770 -2.630 1.00 92.56 226 SER A N 1
ATOM 1675 C CA . SER A 1 226 ? 6.365 6.430 -2.322 1.00 92.56 226 SER A CA 1
ATOM 1676 C C . SER A 1 226 ? 7.184 6.124 -3.577 1.00 92.56 226 SER A C 1
ATOM 1678 O O . SER A 1 226 ? 6.643 5.775 -4.630 1.00 92.56 226 SER A O 1
ATOM 1680 N N . THR A 1 227 ? 8.513 6.170 -3.455 1.00 92.88 227 THR A N 1
ATOM 1681 C CA . THR A 1 227 ? 9.404 5.601 -4.474 1.00 92.88 227 THR A CA 1
ATOM 1682 C C . THR A 1 227 ? 9.158 4.096 -4.629 1.00 92.88 227 THR A C 1
ATOM 1684 O O . THR A 1 227 ? 8.796 3.417 -3.667 1.00 92.88 227 THR A O 1
ATOM 1687 N N . LEU A 1 228 ? 9.355 3.571 -5.840 1.00 92.44 228 LEU A N 1
ATOM 1688 C CA . LEU A 1 228 ? 9.274 2.136 -6.133 1.00 92.44 228 LEU A CA 1
ATOM 1689 C C . LEU A 1 228 ? 10.414 1.749 -7.070 1.00 92.44 228 LEU A C 1
ATOM 1691 O O . LEU A 1 228 ? 10.505 2.282 -8.173 1.00 92.44 228 LEU A O 1
ATOM 1695 N N . THR A 1 229 ? 11.261 0.817 -6.647 1.00 93.69 229 THR A N 1
ATOM 1696 C CA . THR A 1 229 ? 12.288 0.224 -7.509 1.00 93.69 229 THR A CA 1
ATOM 1697 C C . THR A 1 229 ? 11.789 -1.106 -8.048 1.00 93.69 229 THR A C 1
ATOM 1699 O O . THR A 1 229 ? 11.268 -1.927 -7.298 1.00 93.69 229 THR A O 1
ATOM 1702 N N . VAL A 1 230 ? 11.940 -1.293 -9.354 1.00 94.25 230 VAL A N 1
ATOM 1703 C CA . VAL A 1 230 ? 11.570 -2.505 -10.077 1.00 94.25 230 VAL A CA 1
ATOM 1704 C C . VAL A 1 230 ? 12.828 -3.088 -10.692 1.00 94.25 230 VAL A C 1
ATOM 1706 O O . VAL A 1 230 ? 13.460 -2.447 -11.533 1.00 94.25 230 VAL A O 1
ATOM 1709 N N . ASP A 1 231 ? 13.172 -4.302 -10.285 1.00 94.88 231 ASP A N 1
ATOM 1710 C CA . ASP A 1 231 ? 14.246 -5.069 -10.905 1.00 94.88 231 ASP A CA 1
ATOM 1711 C C . ASP A 1 231 ? 13.750 -5.712 -12.206 1.00 94.88 231 ASP A C 1
ATOM 1713 O O . ASP A 1 231 ? 12.603 -6.158 -12.305 1.00 94.88 231 ASP A O 1
ATOM 1717 N N . TYR A 1 232 ? 14.616 -5.766 -13.214 1.00 94.06 232 TYR A N 1
ATOM 1718 C CA . TYR A 1 232 ? 14.340 -6.408 -14.494 1.00 94.06 232 TYR A CA 1
ATOM 1719 C C . TYR A 1 232 ? 15.545 -7.218 -14.966 1.00 94.06 232 TYR A C 1
ATOM 1721 O O . TYR A 1 232 ? 16.701 -6.900 -14.689 1.00 94.06 232 TYR A O 1
ATOM 1729 N N . THR A 1 233 ? 15.272 -8.264 -15.737 1.00 92.31 233 THR A N 1
ATOM 1730 C CA . THR A 1 233 ? 16.295 -9.016 -16.461 1.00 92.31 233 THR A CA 1
ATOM 1731 C C . THR A 1 233 ? 16.154 -8.760 -17.952 1.00 92.31 233 THR A C 1
ATOM 1733 O O . THR A 1 233 ? 15.069 -8.466 -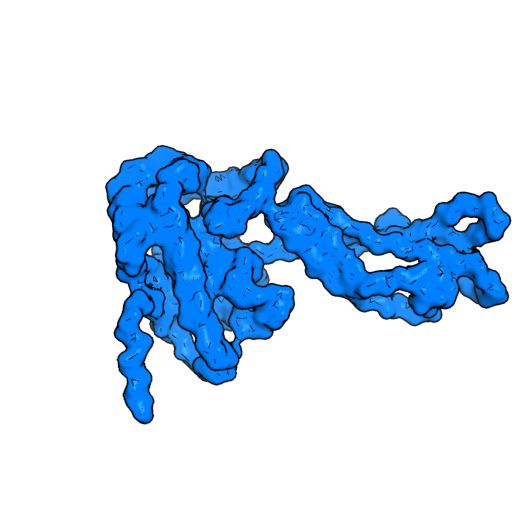18.454 1.00 92.31 233 THR A O 1
ATOM 1736 N N . VAL A 1 234 ? 17.274 -8.844 -18.663 1.00 91.12 234 VAL A N 1
ATOM 1737 C CA . VAL A 1 234 ? 17.327 -8.674 -20.115 1.00 91.12 234 VAL A CA 1
ATOM 1738 C C . VAL A 1 234 ? 17.795 -9.988 -20.723 1.00 91.12 234 VAL A C 1
ATOM 1740 O O . VAL A 1 234 ? 18.699 -10.633 -20.193 1.00 91.12 234 VAL A O 1
ATOM 1743 N N . ALA A 1 235 ? 17.147 -10.397 -21.807 1.00 88.50 235 ALA A N 1
ATOM 1744 C CA . ALA A 1 235 ? 17.478 -11.585 -22.579 1.00 88.50 235 ALA A CA 1
ATOM 1745 C C . ALA A 1 235 ? 17.330 -11.266 -24.071 1.00 88.50 235 ALA A C 1
ATOM 1747 O O . ALA A 1 235 ? 16.630 -10.325 -24.440 1.00 88.50 235 ALA A O 1
ATOM 1748 N N . GLY A 1 236 ? 17.970 -12.058 -24.924 1.00 88.62 236 GLY A N 1
ATOM 1749 C CA . GLY A 1 236 ? 17.995 -11.840 -26.367 1.00 88.62 236 GLY A CA 1
ATOM 1750 C C . GLY A 1 236 ? 19.286 -12.374 -26.971 1.00 88.62 236 GLY A C 1
ATOM 1751 O O . GLY A 1 236 ? 20.036 -13.087 -26.303 1.00 88.62 236 GLY A O 1
ATOM 1752 N N . THR A 1 237 ? 19.520 -12.046 -28.237 1.00 86.75 237 THR A N 1
ATOM 1753 C CA . THR A 1 237 ? 20.806 -12.297 -28.901 1.00 86.75 237 THR A CA 1
ATOM 1754 C C . THR A 1 237 ? 21.802 -11.175 -28.651 1.00 86.75 237 THR A C 1
ATOM 1756 O O . THR A 1 237 ? 22.993 -11.459 -28.631 1.00 86.75 237 THR A O 1
ATOM 1759 N N . ALA A 1 238 ? 21.310 -9.951 -28.429 1.00 86.69 238 ALA A N 1
ATOM 1760 C CA . ALA A 1 238 ? 22.156 -8.798 -28.184 1.00 86.69 238 ALA A CA 1
ATOM 1761 C C . ALA A 1 238 ? 22.785 -8.831 -26.777 1.00 86.69 238 ALA A C 1
ATOM 1763 O O . ALA A 1 238 ? 22.117 -9.176 -25.793 1.00 86.69 238 ALA A O 1
ATOM 1764 N N . THR A 1 239 ? 24.056 -8.460 -26.666 1.00 88.44 239 THR A N 1
ATOM 1765 C CA . THR A 1 239 ? 24.888 -8.559 -25.472 1.00 88.44 239 THR A CA 1
ATOM 1766 C C . THR A 1 239 ? 25.008 -7.216 -24.749 1.00 88.44 239 THR A C 1
ATOM 1768 O O . THR A 1 239 ? 25.531 -6.229 -25.258 1.00 88.44 239 THR A O 1
ATOM 1771 N N . ASN A 1 240 ? 24.575 -7.193 -23.486 1.00 87.44 240 ASN A N 1
ATOM 1772 C CA . ASN A 1 240 ? 24.651 -6.014 -22.623 1.00 87.44 240 ASN A CA 1
ATOM 1773 C C . ASN A 1 240 ? 26.100 -5.540 -22.415 1.00 87.44 240 ASN A C 1
ATOM 1775 O O . ASN A 1 240 ? 26.927 -6.283 -21.883 1.00 87.44 240 ASN A O 1
ATOM 1779 N N . GLY A 1 241 ? 26.377 -4.285 -22.764 1.00 86.75 241 GLY A N 1
ATOM 1780 C CA . GLY A 1 241 ? 27.701 -3.671 -22.683 1.00 86.75 241 GLY A CA 1
ATOM 1781 C C . GLY A 1 241 ? 28.593 -3.903 -23.906 1.00 86.75 241 GLY A C 1
ATOM 1782 O O . GLY A 1 241 ? 29.712 -3.393 -23.908 1.00 86.75 241 GLY A O 1
ATOM 1783 N N . ILE A 1 242 ? 28.121 -4.652 -24.910 1.00 86.31 242 ILE A N 1
ATOM 1784 C CA . ILE A 1 242 ? 28.783 -4.806 -26.213 1.00 86.31 242 ILE A CA 1
ATOM 1785 C C . ILE A 1 242 ? 27.931 -4.089 -27.265 1.00 86.31 242 ILE A C 1
ATOM 1787 O O . ILE A 1 242 ? 28.314 -3.009 -27.693 1.00 86.31 242 ILE A O 1
ATOM 1791 N N . ASP A 1 243 ? 26.723 -4.588 -27.513 1.00 84.69 243 ASP A N 1
ATOM 1792 C CA . ASP A 1 243 ? 25.833 -4.118 -28.584 1.00 84.69 243 ASP A CA 1
ATOM 1793 C C . ASP A 1 243 ? 24.994 -2.903 -28.132 1.00 84.69 243 ASP A C 1
ATOM 1795 O O . ASP A 1 243 ? 24.488 -2.099 -28.913 1.00 84.69 243 ASP A O 1
ATOM 1799 N N . TYR A 1 244 ? 24.826 -2.737 -26.818 1.00 88.81 244 TYR A N 1
ATOM 1800 C CA . TYR A 1 244 ? 24.159 -1.586 -26.211 1.00 88.81 244 TYR A CA 1
ATOM 1801 C C . TYR A 1 244 ? 24.767 -1.227 -24.855 1.00 88.81 244 TYR A C 1
ATOM 1803 O O . TYR A 1 244 ? 25.365 -2.056 -24.168 1.00 88.81 244 TYR A O 1
ATOM 1811 N N . SER A 1 245 ? 24.597 0.029 -24.436 1.00 89.62 245 SER A N 1
ATOM 1812 C CA . SER A 1 245 ? 25.128 0.547 -23.171 1.00 89.62 245 SER A CA 1
ATOM 1813 C C . SER A 1 245 ? 24.652 -0.261 -21.963 1.00 89.62 245 SER A C 1
ATOM 1815 O O . SER A 1 245 ? 23.471 -0.603 -21.892 1.00 89.62 245 SER A O 1
ATOM 1817 N N . ASN A 1 246 ? 25.529 -0.464 -20.971 1.00 91.69 246 ASN A N 1
ATOM 1818 C CA . ASN A 1 246 ? 25.208 -1.214 -19.755 1.00 91.69 246 ASN A CA 1
ATOM 1819 C C . ASN A 1 246 ? 23.883 -0.787 -19.104 1.00 91.69 246 ASN A C 1
ATOM 1821 O O . ASN A 1 246 ? 23.770 0.305 -18.545 1.00 91.69 246 ASN A O 1
ATOM 1825 N N . LEU A 1 247 ? 22.912 -1.699 -19.107 1.00 93.56 247 LEU A N 1
ATOM 1826 C CA . LEU A 1 247 ? 21.668 -1.560 -18.354 1.00 93.56 247 LEU A CA 1
ATOM 1827 C C . LEU A 1 247 ? 21.875 -1.970 -16.889 1.00 93.56 247 LEU A C 1
ATOM 1829 O O . LEU A 1 247 ? 22.526 -2.976 -16.606 1.00 93.56 247 LEU A O 1
ATOM 1833 N N . SER A 1 248 ? 21.301 -1.199 -15.961 1.00 91.06 248 SER A N 1
ATOM 1834 C CA . SER A 1 248 ? 21.451 -1.361 -14.503 1.00 91.06 248 SER A CA 1
ATOM 1835 C C . SER A 1 248 ? 20.774 -2.608 -13.929 1.00 91.06 248 SER A C 1
ATOM 1837 O O . SER A 1 248 ? 21.085 -2.995 -12.805 1.00 91.06 248 SER A O 1
ATOM 1839 N N . GLY A 1 249 ? 19.823 -3.204 -14.658 1.00 93.44 249 GLY A N 1
ATOM 1840 C CA . GLY A 1 249 ? 18.982 -4.300 -14.160 1.00 93.44 249 GLY A CA 1
ATOM 1841 C C . GLY A 1 249 ? 17.884 -3.853 -13.189 1.00 93.44 249 GLY A C 1
ATOM 1842 O O . GLY A 1 249 ? 17.198 -4.689 -12.612 1.00 93.44 249 GLY A O 1
ATOM 1843 N N . SER A 1 250 ? 17.701 -2.544 -12.998 1.00 95.38 250 SER A N 1
ATOM 1844 C CA . SER A 1 250 ? 16.613 -1.982 -12.195 1.00 95.38 250 SER A CA 1
ATOM 1845 C C . SER A 1 250 ? 16.225 -0.581 -12.656 1.00 95.38 250 SER A C 1
ATOM 1847 O O . SER A 1 250 ? 17.015 0.135 -13.279 1.00 95.38 250 SER A O 1
ATOM 1849 N N . VAL A 1 251 ? 14.990 -0.183 -12.367 1.00 96.50 251 VAL A N 1
ATOM 1850 C CA . VAL A 1 251 ? 14.459 1.149 -12.656 1.00 96.50 251 VAL A CA 1
ATOM 1851 C C . VAL A 1 251 ? 13.652 1.656 -11.466 1.00 96.50 251 VAL A C 1
ATOM 1853 O O . VAL A 1 251 ? 12.907 0.903 -10.842 1.00 96.50 251 VAL A O 1
ATOM 1856 N N . THR A 1 252 ? 13.789 2.940 -11.140 1.00 96.56 252 THR A N 1
ATOM 1857 C CA . THR A 1 252 ? 13.108 3.550 -9.993 1.00 96.56 252 THR A CA 1
ATOM 1858 C C . THR A 1 252 ? 12.063 4.562 -10.443 1.00 96.56 252 THR A C 1
ATOM 1860 O O . THR A 1 252 ? 12.369 5.535 -11.130 1.00 96.56 252 THR A O 1
ATOM 1863 N N . PHE A 1 253 ? 10.829 4.367 -9.988 1.00 96.56 253 PHE A N 1
ATOM 1864 C CA . PHE A 1 253 ? 9.797 5.393 -9.963 1.00 96.56 253 PHE A CA 1
ATOM 1865 C C . PHE A 1 253 ? 10.072 6.330 -8.787 1.00 96.56 253 PHE A C 1
ATOM 1867 O O . PHE A 1 253 ? 10.141 5.890 -7.634 1.00 96.56 253 PHE A O 1
ATOM 1874 N N . ALA A 1 254 ? 10.215 7.624 -9.067 1.00 95.38 254 ALA A N 1
ATOM 1875 C CA . ALA A 1 254 ? 10.211 8.642 -8.023 1.00 95.38 254 ALA A CA 1
ATOM 1876 C C . ALA A 1 254 ? 8.833 8.706 -7.331 1.00 95.38 254 ALA A C 1
ATOM 1878 O O . ALA A 1 254 ? 7.824 8.302 -7.911 1.00 95.38 254 ALA A O 1
ATOM 1879 N N . ALA A 1 255 ? 8.774 9.239 -6.108 1.00 93.44 255 ALA A N 1
ATOM 1880 C CA . ALA A 1 255 ? 7.493 9.537 -5.468 1.00 93.44 255 ALA A CA 1
ATOM 1881 C C . ALA A 1 255 ? 6.679 10.505 -6.351 1.00 93.44 255 ALA A C 1
ATOM 1883 O O . ALA A 1 255 ? 7.221 11.474 -6.887 1.00 93.44 255 ALA A O 1
ATOM 1884 N N . GLY A 1 256 ? 5.396 10.205 -6.539 1.00 94.62 256 GLY A N 1
ATOM 1885 C CA . GLY A 1 256 ? 4.487 10.908 -7.445 1.00 94.62 256 GLY A CA 1
ATOM 1886 C C . GLY A 1 256 ? 4.647 10.562 -8.932 1.00 94.62 256 GLY A C 1
ATOM 1887 O O . GLY A 1 256 ? 3.879 11.068 -9.746 1.00 94.62 256 GLY A O 1
ATOM 1888 N N . ALA A 1 257 ? 5.612 9.718 -9.322 1.00 96.19 257 ALA A N 1
ATOM 1889 C CA . ALA A 1 257 ? 5.803 9.323 -10.716 1.00 96.19 257 ALA A CA 1
ATOM 1890 C C . ALA A 1 257 ? 5.068 8.015 -11.042 1.00 96.19 257 ALA A C 1
ATOM 1892 O O . ALA A 1 257 ? 5.252 6.992 -10.379 1.00 96.19 257 ALA A O 1
ATOM 1893 N N . ASN A 1 258 ? 4.297 8.025 -12.133 1.00 96.81 258 ASN A N 1
ATOM 1894 C CA . ASN A 1 258 ? 3.626 6.837 -12.672 1.00 96.81 258 ASN A CA 1
ATOM 1895 C C . ASN A 1 258 ? 4.349 6.214 -13.879 1.00 96.81 258 ASN A C 1
ATOM 1897 O O . ASN A 1 258 ? 3.903 5.194 -14.404 1.00 96.81 258 ASN A O 1
ATOM 1901 N N . LYS A 1 259 ? 5.456 6.810 -14.332 1.00 97.69 259 LYS A N 1
ATOM 1902 C CA . LYS A 1 259 ? 6.282 6.304 -15.431 1.00 97.69 259 LYS A CA 1
ATOM 1903 C C . LYS A 1 259 ? 7.745 6.249 -15.033 1.00 97.69 259 LYS A C 1
ATOM 1905 O O . LYS A 1 259 ? 8.237 7.139 -14.342 1.00 97.69 259 LYS A O 1
ATOM 1910 N N . ALA A 1 260 ? 8.425 5.232 -15.537 1.00 97.69 260 ALA A N 1
ATOM 1911 C CA . ALA A 1 260 ? 9.871 5.130 -15.514 1.00 97.69 260 ALA A CA 1
ATOM 1912 C C . ALA A 1 260 ? 10.361 4.527 -16.837 1.00 97.69 260 ALA A C 1
ATOM 1914 O O . ALA A 1 260 ? 9.600 3.856 -17.538 1.00 97.69 260 ALA A O 1
ATOM 1915 N N . PHE A 1 261 ? 11.610 4.796 -17.204 1.00 95.88 261 PHE A N 1
ATOM 1916 C CA . PHE A 1 261 ? 12.132 4.484 -18.534 1.00 95.88 261 PHE A CA 1
ATOM 1917 C C . PHE A 1 261 ? 13.389 3.628 -18.440 1.00 95.88 261 PHE A C 1
ATOM 1919 O O . PHE A 1 261 ? 14.229 3.847 -17.567 1.00 95.88 261 PHE A O 1
ATOM 1926 N N . VAL A 1 262 ? 13.513 2.678 -19.364 1.00 95.50 262 VAL A N 1
ATOM 1927 C CA . VAL A 1 262 ? 14.750 1.941 -19.632 1.00 95.50 262 VAL A CA 1
ATOM 1928 C C . VAL A 1 262 ? 15.142 2.248 -21.071 1.00 95.50 262 VAL A C 1
ATOM 1930 O O . VAL A 1 262 ? 14.490 1.790 -22.012 1.00 95.50 262 VAL A O 1
ATOM 1933 N N . ASP A 1 263 ? 16.179 3.070 -21.213 1.00 92.31 263 ASP A N 1
ATOM 1934 C CA . ASP A 1 263 ? 16.735 3.479 -22.501 1.00 92.31 263 ASP A CA 1
ATOM 1935 C C . ASP A 1 263 ? 17.806 2.486 -22.945 1.00 92.31 263 ASP A C 1
ATOM 1937 O O . ASP A 1 263 ? 18.770 2.233 -22.223 1.00 92.31 263 ASP A O 1
ATOM 1941 N N . VAL A 1 264 ? 17.636 1.937 -24.144 1.00 91.50 264 VAL A N 1
ATOM 1942 C CA . VAL A 1 264 ? 18.556 0.991 -24.776 1.00 91.50 264 VAL A CA 1
ATOM 1943 C C . VAL A 1 264 ? 19.346 1.747 -25.837 1.00 91.50 264 VAL A C 1
ATOM 1945 O O . VAL A 1 264 ? 18.927 1.862 -26.990 1.00 91.50 264 VAL A O 1
ATOM 1948 N N . ASN A 1 265 ? 20.477 2.317 -25.427 1.00 88.19 265 ASN A N 1
ATOM 1949 C CA . ASN A 1 265 ? 21.363 3.030 -26.342 1.00 88.19 265 ASN A CA 1
ATOM 1950 C C . ASN A 1 265 ? 22.262 2.023 -27.056 1.00 88.19 265 ASN A C 1
ATOM 1952 O O . ASN A 1 265 ? 23.133 1.433 -26.418 1.00 88.19 265 ASN A O 1
ATOM 1956 N N . VAL A 1 266 ? 22.035 1.841 -28.353 1.00 86.94 266 VAL A N 1
ATOM 1957 C CA . VAL A 1 266 ? 22.834 0.958 -29.211 1.00 86.94 266 VAL A CA 1
ATOM 1958 C C . VAL A 1 266 ? 24.260 1.505 -29.334 1.00 86.94 266 VAL A C 1
ATOM 1960 O O . VAL A 1 266 ? 24.455 2.725 -29.374 1.00 86.94 266 VAL A O 1
ATOM 1963 N N . ILE A 1 267 ? 25.248 0.616 -29.344 1.00 83.75 267 ILE A N 1
ATOM 1964 C CA . ILE A 1 267 ? 26.661 0.934 -29.549 1.00 83.75 267 ILE A CA 1
ATOM 1965 C C . ILE A 1 267 ? 26.988 0.680 -31.024 1.00 83.75 267 ILE A C 1
ATOM 1967 O O . ILE A 1 267 ? 26.625 -0.349 -31.565 1.00 83.75 267 ILE A O 1
ATOM 1971 N N . ASP A 1 268 ? 27.652 1.640 -31.672 1.00 78.38 268 ASP A N 1
ATOM 1972 C CA . ASP A 1 268 ? 28.210 1.459 -33.021 1.00 78.38 268 ASP A CA 1
ATOM 1973 C C . ASP A 1 268 ? 29.487 0.617 -32.894 1.00 78.38 268 ASP A C 1
ATOM 1975 O O . ASP A 1 268 ? 30.497 1.104 -32.363 1.00 78.38 268 ASP A O 1
ATOM 1979 N N . ASP A 1 269 ? 29.430 -0.647 -33.311 1.00 71.50 269 ASP A N 1
ATOM 1980 C CA . ASP A 1 269 ? 30.572 -1.555 -33.311 1.00 71.50 269 ASP A CA 1
ATOM 1981 C C . ASP A 1 269 ? 30.833 -2.194 -34.693 1.00 71.50 269 ASP A C 1
ATOM 1983 O O . ASP A 1 269 ? 30.396 -1.697 -35.729 1.00 71.50 269 ASP A O 1
ATOM 1987 N N . ALA A 1 270 ? 31.726 -3.187 -34.745 1.00 70.94 270 ALA A N 1
ATOM 1988 C CA . ALA A 1 270 ? 32.166 -3.790 -36.005 1.00 70.94 270 ALA A CA 1
ATOM 1989 C C . ALA A 1 270 ? 31.358 -5.036 -36.403 1.00 70.94 270 ALA A C 1
ATOM 1991 O O . ALA A 1 270 ? 31.565 -5.552 -37.510 1.00 70.94 270 ALA A O 1
ATOM 1992 N N . ASP A 1 271 ? 30.500 -5.533 -35.516 1.00 68.81 271 ASP A N 1
ATOM 1993 C CA . ASP A 1 271 ? 29.667 -6.696 -35.753 1.00 68.81 271 ASP A CA 1
ATOM 1994 C C . ASP A 1 271 ? 28.372 -6.243 -36.441 1.00 68.81 271 ASP A C 1
ATOM 1996 O O . ASP A 1 271 ? 27.741 -5.256 -36.094 1.00 68.81 271 ASP A O 1
ATOM 2000 N N . PHE A 1 272 ? 28.003 -6.926 -37.527 1.00 60.69 272 PHE A N 1
ATOM 2001 C CA . PHE A 1 272 ? 26.784 -6.592 -38.259 1.00 60.69 272 PHE A CA 1
ATOM 2002 C C . PHE A 1 272 ? 25.602 -7.341 -37.650 1.00 60.69 272 PHE A C 1
ATOM 2004 O O . PHE A 1 272 ? 25.476 -8.559 -37.824 1.00 60.69 272 PHE A O 1
ATOM 2011 N N . GLU A 1 273 ? 24.705 -6.608 -37.003 1.00 64.50 273 GLU A N 1
ATOM 2012 C CA . GLU A 1 273 ? 23.608 -7.179 -36.224 1.00 64.50 273 GLU A CA 1
ATOM 2013 C C . GLU A 1 273 ? 22.242 -7.002 -36.904 1.00 64.50 273 GLU A C 1
ATOM 2015 O O . GLU A 1 273 ? 21.291 -6.452 -36.357 1.00 64.50 273 GLU A O 1
ATOM 2020 N N . GLY A 1 274 ? 22.122 -7.549 -38.118 1.00 53.66 274 GLY A N 1
ATOM 2021 C CA . GLY A 1 274 ? 20.828 -7.861 -38.739 1.00 53.66 274 GLY A CA 1
ATOM 2022 C C . GLY A 1 274 ? 20.479 -7.091 -40.016 1.00 53.66 274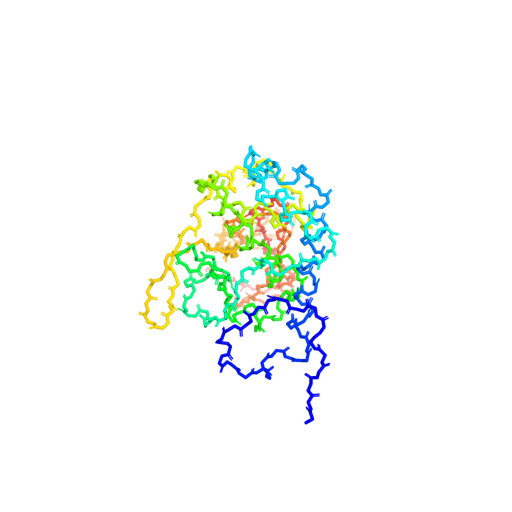 GLY A C 1
ATOM 2023 O O . GLY A 1 274 ? 20.830 -5.931 -40.205 1.00 53.66 274 GLY A O 1
ATOM 2024 N N . ALA A 1 275 ? 19.766 -7.790 -40.905 1.00 36.88 275 ALA A N 1
ATOM 2025 C CA . ALA A 1 275 ? 19.145 -7.283 -42.130 1.00 36.88 275 ALA A CA 1
ATOM 2026 C C . ALA A 1 275 ? 17.623 -7.179 -41.969 1.00 36.88 275 ALA A C 1
ATOM 2028 O O . ALA A 1 275 ? 17.064 -8.012 -41.216 1.00 36.88 275 ALA A O 1
#

pLDDT: mean 84.3, std 16.99, range [30.42, 98.31]

Sequence (275 aa):
MSDSQNAGSNFVLDNYVGNASVFGANQLPDILGLVQSKLQQAAASPDLFAQVFGDKANTAEIQAMRSQWSVGDFSQLPSIQILSAANFNNALGAYASSNQTVYLSDTLLKYNAAPIDSFSGAAGVLVEETFHWLDDRVGEDTKGDEGEFARNLIFGLSLSGDELTRIKQEDDRGVVVVNGQLISVEMATLPTVTIAATDAASAEVIAGQVLNPGRFTLTRTGSTASTLTVDYTVAGTATNGIDYSNLSGSVTFAAGANKAFVDVNVIDDADFEGA